Protein AF-A0A969XG23-F1 (afdb_monomer_lite)

Sequence (226 aa):
EAPSPTAHEARRRLTADGAPSASVGAEDLALARTHPAPAGAWSAEEWAAYLILKERVPLSLRRWIGVRGRRGATVYDLVGRALGGLVRGGRALRRALRRTPRPAPRIERGPDGVRLVIEGWPIPGNIGTTYGNTVHLKPNPTSAERRRLLLNHEYVHVLQTRRDGLSFIFRYLWSSWRAVRRGEHRYWGNAYEIEAYAVERHLAAHPWLPDVWELPRVDQGSRPST

Foldseek 3Di:
DDDDPQLVVLVVVCVVVVDPFDHDDPLNVVLCQVQPAPVRHDGNVNSNLQRLLCVLCDLLLQQCQLHQAPPQLVVLVVVLVVLQVVQQVVVVVCCVVPVDPDDHFDWDQDGSRQIETECRDADPPDQWDDRQSYIYGYHDDDDPLVVLLVSLLNVLVNSLCRSQRNCSVVLQQVQLVVCVVVVHHSQCRRPSNVSSVSSSVSCVVRVSHDRSSSDDHPPPPDDDDD

Radius of gyration: 19.68 Å; chains: 1; bounding box: 55×50×48 Å

Structure (mmCIF, N/CA/C/O backbone):
data_AF-A0A969XG23-F1
#
_entry.id   AF-A0A969XG23-F1
#
loop_
_atom_site.group_PDB
_atom_site.id
_atom_site.type_symbol
_atom_site.label_atom_id
_atom_site.label_alt_id
_atom_site.label_comp_id
_atom_site.label_asym_id
_atom_site.label_entity_id
_atom_site.label_seq_id
_atom_site.pdbx_PDB_ins_code
_atom_site.Cartn_x
_atom_site.Cartn_y
_atom_site.Cartn_z
_atom_site.occupancy
_atom_site.B_iso_or_equiv
_atom_site.auth_seq_id
_atom_site.auth_comp_id
_atom_site.auth_asym_id
_atom_site.auth_atom_id
_atom_site.pdbx_PDB_model_num
ATOM 1 N N . GLU A 1 1 ? 7.575 -14.404 -25.819 1.00 44.44 1 GLU A N 1
ATOM 2 C CA . GLU A 1 1 ? 8.057 -13.112 -26.354 1.00 44.44 1 GLU A CA 1
ATOM 3 C C . GLU A 1 1 ? 9.332 -12.719 -25.620 1.00 44.44 1 GLU A C 1
ATOM 5 O O . GLU A 1 1 ? 9.389 -12.898 -24.408 1.00 44.44 1 GLU A O 1
ATOM 10 N N . ALA A 1 2 ? 10.368 -12.289 -26.344 1.00 43.47 2 ALA A N 1
ATOM 11 C CA . ALA A 1 2 ? 11.634 -11.853 -25.751 1.00 43.47 2 ALA A CA 1
ATOM 12 C C . ALA A 1 2 ? 11.477 -10.472 -25.071 1.00 43.47 2 ALA A C 1
ATOM 14 O O . ALA A 1 2 ? 10.637 -9.686 -25.518 1.00 43.47 2 ALA A O 1
ATOM 15 N N . PRO A 1 3 ? 12.247 -10.149 -24.012 1.00 50.44 3 PRO A N 1
ATOM 16 C CA . PRO A 1 3 ? 12.182 -8.837 -23.362 1.00 50.44 3 PRO A CA 1
ATOM 17 C C . PRO A 1 3 ? 12.597 -7.720 -24.329 1.00 50.44 3 PRO A C 1
ATOM 19 O O . PRO A 1 3 ? 13.462 -7.935 -25.180 1.00 50.44 3 PRO A O 1
ATOM 22 N N . SER A 1 4 ? 12.023 -6.518 -24.191 1.00 62.34 4 SER A N 1
ATOM 23 C CA . SER A 1 4 ? 12.430 -5.383 -25.029 1.00 62.34 4 SER A CA 1
ATOM 24 C C . SER A 1 4 ? 13.924 -5.054 -24.822 1.00 62.34 4 SER A C 1
ATOM 26 O O . SER A 1 4 ? 14.445 -5.218 -23.711 1.00 62.34 4 SER A O 1
ATOM 28 N N . PRO A 1 5 ? 14.636 -4.554 -25.851 1.00 70.25 5 PRO A N 1
ATOM 29 C CA . PRO A 1 5 ? 16.044 -4.163 -25.727 1.00 70.25 5 PRO A CA 1
ATOM 30 C C . PRO A 1 5 ? 16.308 -3.180 -24.572 1.00 70.25 5 PRO A C 1
ATOM 32 O O . PRO A 1 5 ? 17.321 -3.293 -23.880 1.00 70.25 5 PRO A O 1
ATOM 35 N N . THR A 1 6 ? 15.357 -2.279 -24.299 1.00 67.12 6 THR A N 1
ATOM 36 C CA . THR A 1 6 ? 15.418 -1.298 -23.203 1.00 67.12 6 THR A CA 1
ATOM 37 C C . THR A 1 6 ? 15.257 -1.930 -21.818 1.00 67.12 6 THR A C 1
ATOM 39 O O . THR A 1 6 ? 15.968 -1.552 -20.889 1.00 67.12 6 THR A O 1
ATOM 42 N N . ALA A 1 7 ? 14.404 -2.950 -21.672 1.00 57.88 7 ALA A N 1
ATOM 43 C CA . ALA A 1 7 ? 14.274 -3.715 -20.431 1.00 57.88 7 ALA A CA 1
ATOM 44 C C . ALA A 1 7 ? 15.551 -4.517 -20.112 1.00 57.88 7 ALA A C 1
ATOM 46 O O . ALA A 1 7 ? 15.964 -4.622 -18.954 1.00 57.88 7 ALA A O 1
ATOM 47 N N . HIS A 1 8 ? 16.218 -5.051 -21.142 1.00 61.50 8 HIS A N 1
ATOM 48 C CA . HIS A 1 8 ? 17.516 -5.717 -20.995 1.00 61.50 8 HIS A CA 1
ATOM 49 C C . HIS A 1 8 ? 18.629 -4.758 -20.559 1.00 61.50 8 HIS A C 1
ATOM 51 O O . HIS A 1 8 ? 19.484 -5.129 -19.753 1.00 61.50 8 HIS A O 1
ATOM 57 N N . GLU A 1 9 ? 18.634 -3.530 -21.074 1.00 66.50 9 GLU A N 1
ATOM 58 C CA . GLU A 1 9 ? 19.584 -2.497 -20.665 1.00 66.50 9 GLU A CA 1
ATOM 59 C C . GLU A 1 9 ? 19.354 -2.030 -19.222 1.00 66.50 9 GLU A C 1
ATOM 61 O O . GLU A 1 9 ? 20.310 -1.980 -18.448 1.00 66.50 9 GLU A O 1
ATOM 66 N N . ALA A 1 10 ? 18.099 -1.796 -18.829 1.00 60.03 10 ALA A N 1
ATOM 67 C CA . ALA A 1 10 ? 17.724 -1.461 -17.454 1.00 60.03 10 ALA A CA 1
ATOM 68 C C . ALA A 1 10 ? 18.205 -2.524 -16.457 1.00 60.03 10 ALA A C 1
ATOM 70 O O . ALA A 1 10 ? 18.843 -2.212 -15.450 1.00 60.03 10 ALA A O 1
ATOM 71 N N . ARG A 1 11 ? 17.970 -3.802 -16.783 1.00 58.56 11 ARG A N 1
ATOM 72 C CA . ARG A 1 11 ? 18.453 -4.934 -15.988 1.00 58.56 11 ARG A CA 1
ATOM 73 C C . ARG A 1 11 ? 19.972 -4.931 -15.868 1.00 58.56 11 ARG A C 1
ATOM 75 O O . ARG A 1 11 ? 20.468 -5.096 -14.761 1.00 58.56 11 ARG A O 1
ATOM 82 N N . ARG A 1 12 ? 20.698 -4.731 -16.977 1.00 59.66 12 ARG A N 1
ATOM 83 C CA . ARG A 1 12 ? 22.170 -4.669 -16.965 1.00 59.66 12 ARG A CA 1
ATOM 84 C C . ARG A 1 12 ? 22.680 -3.574 -16.032 1.00 59.66 12 ARG A C 1
ATOM 86 O O . ARG A 1 12 ? 23.574 -3.863 -15.241 1.00 59.66 12 ARG A O 1
ATOM 93 N N . ARG A 1 13 ? 22.079 -2.379 -16.075 1.00 58.28 13 ARG A N 1
ATOM 94 C CA . ARG A 1 13 ? 22.420 -1.260 -15.179 1.00 58.28 13 ARG A CA 1
ATOM 95 C C . ARG A 1 13 ? 22.160 -1.611 -13.705 1.00 58.28 13 ARG A C 1
ATOM 97 O O . ARG A 1 13 ? 23.056 -1.455 -12.892 1.00 58.28 13 ARG A O 1
ATOM 104 N N . LEU A 1 14 ? 21.012 -2.214 -13.379 1.00 54.59 14 LEU A N 1
ATOM 105 C CA . LEU A 1 14 ? 20.691 -2.647 -12.006 1.00 54.59 14 LEU A CA 1
ATOM 106 C C . LEU A 1 14 ? 21.624 -3.751 -11.470 1.00 54.59 14 LEU A C 1
ATOM 108 O O . LEU A 1 14 ? 21.974 -3.749 -10.292 1.00 54.59 14 LEU A O 1
ATOM 112 N N . THR A 1 15 ? 22.044 -4.694 -12.320 1.00 54.06 15 THR A N 1
ATOM 113 C CA . THR A 1 15 ? 23.008 -5.740 -11.927 1.00 54.06 15 THR A CA 1
ATOM 114 C C . THR A 1 15 ? 24.444 -5.237 -11.803 1.00 54.06 15 THR A C 1
ATOM 116 O O . THR A 1 15 ? 25.198 -5.814 -11.024 1.00 54.06 15 THR A O 1
ATOM 119 N N . ALA A 1 16 ? 24.832 -4.185 -12.535 1.00 51.91 16 ALA A N 1
ATOM 120 C CA . ALA A 1 16 ? 26.149 -3.560 -12.386 1.00 51.91 16 ALA A CA 1
ATOM 121 C C . ALA A 1 16 ? 26.316 -2.911 -10.998 1.00 51.91 16 ALA A C 1
ATOM 123 O O . ALA A 1 16 ? 27.411 -2.937 -10.444 1.00 51.91 16 ALA A O 1
ATOM 124 N N . ASP A 1 17 ? 25.210 -2.460 -10.399 1.00 48.12 17 ASP A N 1
ATOM 125 C CA . ASP A 1 17 ? 25.153 -1.901 -9.041 1.00 48.12 17 ASP A CA 1
ATOM 126 C C . ASP A 1 17 ? 24.919 -2.966 -7.942 1.00 48.12 17 ASP A C 1
ATOM 128 O O . ASP A 1 17 ? 24.688 -2.637 -6.778 1.00 48.12 17 ASP A O 1
ATOM 132 N N . GLY A 1 18 ? 24.974 -4.263 -8.280 1.00 39.09 18 GLY A N 1
ATOM 133 C CA . GLY A 1 18 ? 24.905 -5.363 -7.309 1.00 39.09 18 GLY A CA 1
ATOM 134 C C . GLY A 1 18 ? 23.512 -5.672 -6.739 1.00 39.09 18 GLY A C 1
ATOM 135 O O . GLY A 1 18 ? 23.408 -6.451 -5.788 1.00 39.09 18 GLY A O 1
ATOM 136 N N . ALA A 1 19 ? 22.432 -5.118 -7.302 1.00 42.31 19 ALA A N 1
ATOM 137 C CA . ALA A 1 19 ? 21.066 -5.411 -6.867 1.00 42.31 19 ALA A CA 1
ATOM 138 C C . ALA A 1 19 ? 20.483 -6.643 -7.602 1.00 42.31 19 ALA A C 1
ATOM 140 O O . ALA A 1 19 ? 20.594 -6.744 -8.830 1.00 42.31 19 ALA A O 1
ATOM 141 N N . PRO A 1 20 ? 19.836 -7.599 -6.901 1.00 44.62 20 PRO A N 1
ATOM 142 C CA . PRO A 1 20 ? 19.134 -8.709 -7.542 1.00 44.62 20 PRO A CA 1
ATOM 143 C C . PRO A 1 20 ? 17.892 -8.197 -8.290 1.00 44.62 20 PRO A C 1
ATOM 145 O O . PRO A 1 20 ? 16.804 -8.117 -7.730 1.00 44.62 20 PRO A O 1
ATOM 148 N N . SER A 1 21 ? 18.072 -7.877 -9.573 1.00 55.44 21 SER A N 1
ATOM 149 C CA . SER A 1 21 ? 17.033 -7.331 -10.447 1.00 55.44 21 SER A CA 1
ATOM 150 C C . SER A 1 21 ? 15.906 -8.340 -10.692 1.00 55.44 21 SER A C 1
ATOM 152 O O . SER A 1 21 ? 16.119 -9.420 -11.258 1.00 55.44 21 SER A O 1
ATOM 154 N N . ALA A 1 22 ? 14.681 -7.968 -10.311 1.00 63.66 22 ALA A N 1
ATOM 155 C CA . ALA A 1 22 ? 13.479 -8.661 -10.773 1.00 63.66 22 ALA A CA 1
ATOM 156 C C . ALA A 1 22 ? 13.459 -8.715 -12.318 1.00 63.66 22 ALA A C 1
ATOM 158 O O . ALA A 1 22 ? 13.755 -7.727 -12.985 1.00 63.66 22 ALA A O 1
ATOM 159 N N . SER A 1 23 ? 13.108 -9.860 -12.913 1.00 70.31 23 SER A N 1
ATOM 160 C CA . SER A 1 23 ? 13.022 -9.975 -14.375 1.00 70.31 23 SER A CA 1
ATOM 161 C C . SER A 1 23 ? 11.748 -9.323 -14.928 1.00 70.31 23 SER A C 1
ATOM 163 O O . SER A 1 23 ? 10.705 -9.287 -14.264 1.00 70.31 23 SER A O 1
ATOM 165 N N . VAL A 1 24 ? 11.839 -8.819 -16.163 1.00 81.38 24 VAL A N 1
ATOM 166 C CA . VAL A 1 24 ? 10.691 -8.395 -16.979 1.00 81.38 24 VAL A CA 1
ATOM 167 C C . VAL A 1 24 ? 10.151 -9.619 -17.722 1.00 81.38 24 VAL A C 1
ATOM 169 O O . VAL A 1 24 ? 10.888 -10.262 -18.470 1.00 81.38 24 VAL A O 1
ATOM 172 N N . GLY A 1 25 ? 8.887 -9.959 -17.484 1.00 84.75 25 GLY A N 1
ATOM 173 C CA . GLY A 1 25 ? 8.147 -11.029 -18.153 1.00 84.75 25 GLY A CA 1
ATOM 174 C C . GLY A 1 25 ? 7.039 -10.502 -19.071 1.00 84.75 25 GLY A C 1
ATOM 175 O O . GLY A 1 25 ? 6.821 -9.298 -19.188 1.00 84.75 25 GLY A O 1
ATOM 176 N N . ALA A 1 26 ? 6.307 -11.416 -19.713 1.00 85.75 26 ALA A N 1
ATOM 177 C CA . ALA A 1 26 ? 5.252 -11.069 -20.672 1.00 85.75 26 ALA A CA 1
ATOM 178 C C . ALA A 1 26 ? 4.126 -10.214 -20.059 1.00 85.75 26 ALA A C 1
ATOM 180 O O . ALA A 1 26 ? 3.633 -9.294 -20.703 1.00 85.75 26 ALA A O 1
ATOM 181 N N . GLU A 1 27 ? 3.756 -10.471 -18.802 1.00 88.88 27 GLU A N 1
ATOM 182 C CA . GLU A 1 27 ? 2.746 -9.679 -18.088 1.00 88.88 27 GLU A CA 1
ATOM 183 C C . GLU A 1 27 ? 3.233 -8.259 -17.772 1.00 88.88 27 GLU A C 1
ATOM 185 O O . GLU A 1 27 ? 2.450 -7.318 -17.832 1.00 88.88 27 GLU A O 1
ATOM 190 N N . ASP A 1 28 ? 4.530 -8.081 -17.497 1.00 90.56 28 ASP A N 1
ATOM 191 C CA . ASP A 1 28 ? 5.115 -6.750 -17.296 1.00 90.56 28 ASP A CA 1
ATOM 192 C C . ASP A 1 28 ? 5.081 -5.943 -18.605 1.00 90.56 28 ASP A C 1
ATOM 194 O O . ASP A 1 28 ? 4.746 -4.761 -18.607 1.00 90.56 28 ASP A O 1
ATOM 198 N N . LEU A 1 29 ? 5.371 -6.595 -19.738 1.00 89.19 29 LEU A N 1
ATOM 199 C CA . LEU A 1 29 ? 5.252 -5.981 -21.063 1.00 89.19 29 LEU A CA 1
ATOM 200 C C . LEU A 1 29 ? 3.791 -5.661 -21.411 1.00 89.19 29 LEU A C 1
ATOM 202 O O . LEU A 1 29 ? 3.517 -4.626 -22.013 1.00 89.19 29 LEU A O 1
ATOM 206 N N . ALA A 1 30 ? 2.848 -6.529 -21.032 1.00 89.88 30 ALA A N 1
ATOM 207 C CA . ALA A 1 30 ? 1.423 -6.279 -21.218 1.00 89.88 30 ALA A CA 1
ATOM 208 C C . ALA A 1 30 ? 0.948 -5.074 -20.398 1.00 89.88 30 ALA A C 1
ATOM 210 O O . ALA A 1 30 ? 0.258 -4.219 -20.951 1.00 89.88 30 ALA A O 1
ATOM 211 N N . LEU A 1 31 ? 1.380 -4.967 -19.137 1.00 90.88 31 LEU A N 1
ATOM 212 C CA . LEU A 1 31 ? 1.103 -3.810 -18.291 1.00 90.88 31 LEU A CA 1
ATOM 213 C C . LEU A 1 31 ? 1.660 -2.522 -18.907 1.00 90.88 31 LEU A C 1
ATOM 215 O O . LEU A 1 31 ? 0.937 -1.537 -19.002 1.00 90.88 31 LEU A O 1
ATOM 219 N N . ALA A 1 32 ? 2.907 -2.535 -19.383 1.00 89.81 32 ALA A N 1
ATOM 220 C CA . ALA A 1 32 ? 3.529 -1.361 -20.000 1.00 89.81 32 ALA A CA 1
ATOM 221 C C . ALA A 1 32 ? 2.778 -0.864 -21.252 1.00 89.81 32 ALA A C 1
ATOM 223 O O . ALA A 1 32 ? 2.814 0.326 -21.557 1.00 89.81 32 ALA A O 1
ATOM 224 N N . ARG A 1 33 ? 2.059 -1.748 -21.966 1.00 88.88 33 ARG A N 1
ATOM 225 C CA . ARG A 1 33 ? 1.197 -1.361 -23.100 1.00 88.88 33 ARG A CA 1
ATOM 226 C C . ARG A 1 33 ? -0.080 -0.644 -22.660 1.00 88.88 33 ARG A C 1
ATOM 228 O O . ARG A 1 33 ? -0.547 0.237 -23.374 1.00 88.88 33 ARG A O 1
ATOM 235 N N . THR A 1 34 ? -0.655 -1.024 -21.520 1.00 88.88 34 THR A N 1
ATOM 236 C CA . THR A 1 34 ? -1.869 -0.393 -20.970 1.00 88.88 34 THR A CA 1
ATOM 237 C C . THR A 1 34 ? -1.565 0.788 -20.052 1.00 88.88 34 THR A C 1
ATOM 239 O O . THR A 1 34 ? -2.454 1.584 -19.769 1.00 88.88 34 THR A O 1
ATOM 242 N N . HIS A 1 35 ? -0.315 0.903 -19.607 1.00 88.88 35 HIS A N 1
ATOM 243 C CA . HIS A 1 35 ? 0.188 1.946 -18.723 1.00 88.88 35 HIS A CA 1
ATOM 244 C C . HIS A 1 35 ? 1.436 2.583 -19.351 1.00 88.88 35 HIS A C 1
ATOM 246 O O . HIS A 1 35 ? 2.562 2.275 -18.945 1.00 88.88 35 HIS A O 1
ATOM 252 N N . PRO A 1 36 ? 1.271 3.400 -20.407 1.00 85.00 36 PRO A N 1
ATOM 253 C CA . PRO A 1 36 ? 2.402 3.996 -21.101 1.00 85.00 36 PRO A CA 1
ATOM 254 C C . PRO A 1 36 ? 3.160 4.947 -20.176 1.00 85.00 36 PRO A C 1
ATOM 256 O O . PRO A 1 36 ? 2.585 5.597 -19.301 1.00 85.00 36 PRO A O 1
ATOM 259 N N . ALA A 1 37 ? 4.467 5.039 -20.393 1.00 84.69 37 ALA A N 1
ATOM 260 C CA . ALA A 1 37 ? 5.285 6.030 -19.717 1.00 84.69 37 ALA A CA 1
ATOM 261 C C . ALA A 1 37 ? 4.925 7.447 -20.219 1.00 84.69 37 ALA A C 1
ATOM 263 O O . ALA A 1 37 ? 4.256 7.572 -21.251 1.00 84.69 37 ALA A O 1
ATOM 264 N N . PRO A 1 38 ? 5.361 8.533 -19.554 1.00 85.75 38 PRO A N 1
ATOM 265 C CA . PRO A 1 38 ? 5.031 9.900 -19.971 1.00 85.75 38 PRO A CA 1
ATOM 266 C C . PRO 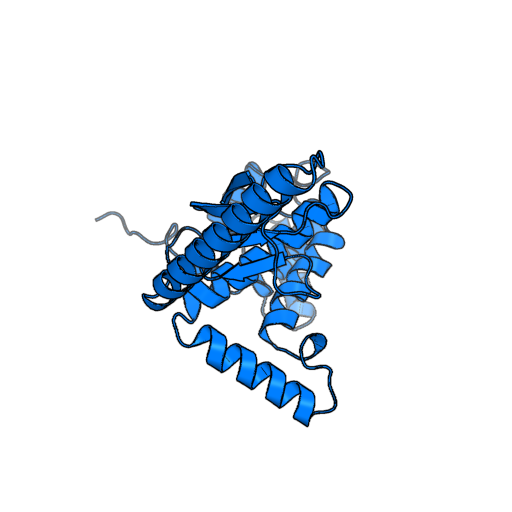A 1 38 ? 5.359 10.211 -21.440 1.00 85.75 38 PRO A C 1
ATOM 268 O O . PRO A 1 38 ? 4.612 10.935 -22.093 1.00 85.75 38 PRO A O 1
ATOM 271 N N . ALA A 1 39 ? 6.438 9.632 -21.977 1.00 85.56 39 ALA A N 1
ATOM 272 C CA . ALA A 1 39 ? 6.854 9.769 -23.378 1.00 85.56 39 ALA A CA 1
ATOM 273 C C . ALA A 1 39 ? 6.257 8.694 -24.319 1.00 85.56 39 ALA A C 1
ATOM 275 O O . ALA A 1 39 ? 6.688 8.543 -25.463 1.00 85.56 39 ALA A O 1
ATOM 276 N N . GLY A 1 40 ? 5.278 7.918 -23.849 1.00 84.88 40 GLY A N 1
ATOM 277 C CA . GLY A 1 40 ? 4.642 6.817 -24.570 1.00 84.88 40 GLY A CA 1
ATOM 278 C C . GLY A 1 40 ? 5.348 5.480 -24.344 1.00 84.88 40 GLY A C 1
ATOM 279 O O . GLY A 1 40 ? 4.827 4.607 -23.647 1.00 84.88 40 GLY A O 1
ATOM 280 N N . ALA A 1 41 ? 6.533 5.304 -24.930 1.00 86.69 41 ALA A N 1
ATOM 281 C CA . ALA A 1 41 ? 7.318 4.079 -24.777 1.00 86.69 41 ALA A CA 1
ATOM 282 C C . ALA A 1 41 ? 8.212 4.131 -23.533 1.00 86.69 41 ALA A C 1
ATOM 284 O O . ALA A 1 41 ? 8.778 5.169 -23.211 1.00 86.69 41 ALA A O 1
ATOM 285 N N . TRP A 1 42 ? 8.379 2.985 -22.873 1.00 88.31 42 TRP A N 1
ATOM 286 C CA . TRP A 1 42 ? 9.204 2.871 -21.675 1.00 88.31 42 TRP A CA 1
ATOM 287 C C . TRP A 1 42 ? 10.702 2.825 -22.017 1.00 88.31 42 TRP A C 1
ATOM 289 O O . TRP A 1 42 ? 11.198 1.874 -22.641 1.00 88.31 42 TRP A O 1
ATOM 299 N N . SER A 1 43 ? 11.423 3.843 -21.562 1.00 89.94 43 SER A N 1
ATOM 300 C CA . SER A 1 43 ? 12.882 3.951 -21.564 1.00 89.94 43 SER A CA 1
ATOM 301 C C . SER A 1 43 ? 13.540 2.993 -20.560 1.00 89.94 43 SER A C 1
ATOM 303 O O . SER A 1 43 ? 12.884 2.373 -19.720 1.00 89.94 43 SER A O 1
ATOM 305 N N . ALA A 1 44 ? 14.868 2.859 -20.629 1.00 87.44 44 ALA A N 1
ATOM 306 C CA . ALA A 1 44 ? 15.620 2.020 -19.694 1.00 87.44 44 ALA A CA 1
ATOM 307 C C . ALA A 1 44 ? 15.518 2.516 -18.235 1.00 87.44 44 ALA A C 1
ATOM 309 O O . ALA A 1 44 ? 15.454 1.706 -17.313 1.00 87.44 44 ALA A O 1
ATOM 310 N N . GLU A 1 45 ? 15.470 3.831 -18.015 1.00 88.75 45 GLU A N 1
ATOM 311 C CA . GLU A 1 45 ? 15.322 4.423 -16.678 1.00 88.75 45 GLU A CA 1
ATOM 312 C C . GLU A 1 45 ? 13.935 4.148 -16.095 1.00 88.75 45 GLU A C 1
ATOM 314 O O . GLU A 1 45 ? 13.805 3.775 -14.928 1.00 88.75 45 GLU A O 1
ATOM 319 N N . GLU A 1 46 ? 12.900 4.229 -16.928 1.00 92.12 46 GLU A N 1
ATOM 320 C CA . GLU A 1 46 ? 11.529 3.935 -16.515 1.00 92.12 46 GLU A CA 1
ATOM 321 C C . GLU A 1 46 ? 11.351 2.444 -16.189 1.00 92.12 46 GLU A C 1
ATOM 323 O O . GLU A 1 46 ? 10.780 2.080 -15.156 1.00 92.12 46 GLU A O 1
ATOM 328 N N . TRP A 1 47 ? 11.942 1.556 -16.995 1.00 91.69 47 TRP A N 1
ATOM 329 C CA . TRP A 1 47 ? 12.015 0.136 -16.653 1.00 91.69 47 TRP A CA 1
ATOM 330 C C . TRP A 1 47 ? 12.751 -0.107 -15.334 1.00 91.69 47 TRP A C 1
ATOM 332 O O . TRP A 1 47 ? 12.289 -0.916 -14.528 1.00 91.69 47 TRP A O 1
ATOM 342 N N . ALA A 1 48 ? 13.857 0.592 -15.071 1.00 91.44 48 ALA A N 1
ATOM 343 C CA . ALA A 1 48 ? 14.586 0.449 -13.814 1.00 91.44 48 ALA A CA 1
ATOM 344 C C . ALA A 1 48 ? 13.734 0.885 -12.610 1.00 91.44 48 ALA A C 1
ATOM 346 O O . ALA A 1 48 ? 13.635 0.146 -11.628 1.00 91.44 48 ALA A O 1
ATOM 347 N N . ALA A 1 49 ? 13.042 2.025 -12.704 1.00 93.25 49 ALA A N 1
ATOM 348 C CA . ALA A 1 49 ? 12.131 2.487 -11.660 1.00 93.25 49 ALA A CA 1
ATOM 349 C C . ALA A 1 49 ? 10.984 1.489 -11.415 1.00 93.25 49 ALA A C 1
ATOM 351 O O . ALA A 1 49 ? 10.643 1.198 -10.267 1.00 93.25 49 ALA A O 1
ATOM 352 N N . TYR A 1 50 ? 10.419 0.894 -12.462 1.00 94.31 50 TYR A N 1
ATOM 353 C CA . TYR A 1 50 ? 9.402 -0.145 -12.308 1.00 94.31 50 TYR A CA 1
ATOM 354 C C . TYR A 1 50 ? 9.928 -1.423 -11.650 1.00 94.31 50 TYR A C 1
ATOM 356 O O . TYR A 1 50 ? 9.263 -2.006 -10.790 1.00 94.31 50 TYR A O 1
ATOM 364 N N . LEU A 1 51 ? 11.133 -1.861 -12.009 1.00 92.62 51 LEU A N 1
ATOM 365 C CA . LEU A 1 51 ? 11.741 -3.038 -11.393 1.00 92.62 51 LEU A CA 1
ATOM 366 C C . LEU A 1 51 ? 12.028 -2.810 -9.907 1.00 92.62 51 LEU A C 1
ATOM 368 O O . LEU A 1 51 ? 11.732 -3.691 -9.097 1.00 92.62 51 LEU A O 1
ATOM 372 N N . ILE A 1 52 ? 12.463 -1.605 -9.530 1.00 94.19 52 ILE A N 1
ATOM 373 C CA . ILE A 1 52 ? 12.589 -1.209 -8.122 1.00 94.19 52 ILE A CA 1
ATOM 374 C C . ILE A 1 52 ? 11.228 -1.299 -7.420 1.00 94.19 52 ILE A C 1
ATOM 376 O O . ILE A 1 52 ? 11.146 -1.852 -6.323 1.00 94.19 52 ILE A O 1
ATOM 380 N N . LEU A 1 53 ? 10.134 -0.845 -8.045 1.00 95.50 53 LEU A N 1
ATOM 381 C CA . LEU A 1 53 ? 8.789 -1.008 -7.477 1.00 95.50 53 LEU A CA 1
ATOM 382 C C . LEU A 1 53 ? 8.435 -2.493 -7.263 1.00 95.50 53 LEU A C 1
ATOM 384 O O . LEU A 1 53 ? 7.948 -2.858 -6.189 1.00 95.50 53 LEU A O 1
ATOM 388 N N . LYS A 1 54 ? 8.737 -3.372 -8.230 1.00 92.56 54 LYS A N 1
ATOM 389 C CA . LYS A 1 54 ? 8.556 -4.835 -8.098 1.00 92.56 54 LYS A CA 1
ATOM 390 C C . LYS A 1 54 ? 9.410 -5.461 -6.999 1.00 92.56 54 LYS A C 1
ATOM 392 O O . LYS A 1 54 ? 9.014 -6.490 -6.451 1.00 92.56 54 LYS A O 1
ATOM 397 N N . GLU A 1 55 ? 10.566 -4.895 -6.687 1.00 92.00 55 GLU A N 1
ATOM 398 C CA . GLU A 1 55 ? 11.404 -5.345 -5.574 1.00 92.00 55 GLU A CA 1
ATOM 399 C C . GLU A 1 55 ? 10.845 -4.883 -4.227 1.00 92.00 55 GLU A C 1
ATOM 401 O O . GLU A 1 55 ? 10.824 -5.663 -3.273 1.00 92.00 55 GLU A O 1
ATOM 406 N N . ARG A 1 56 ? 10.320 -3.650 -4.154 1.00 94.88 56 ARG A N 1
ATOM 407 C CA . ARG A 1 56 ? 9.625 -3.136 -2.959 1.00 94.88 56 ARG A CA 1
ATOM 408 C C . ARG A 1 56 ? 8.328 -3.888 -2.669 1.00 94.88 56 ARG A C 1
ATOM 410 O O . ARG A 1 56 ? 7.959 -4.029 -1.506 1.00 94.88 56 ARG A O 1
ATOM 417 N N . VAL A 1 57 ? 7.668 -4.409 -3.704 1.00 94.44 57 VAL A N 1
ATOM 418 C CA . VAL A 1 57 ? 6.517 -5.311 -3.585 1.00 94.44 57 VAL A CA 1
ATOM 419 C C . VAL A 1 57 ? 6.933 -6.711 -4.053 1.00 94.44 57 VAL A C 1
ATOM 421 O O . VAL A 1 57 ? 6.598 -7.135 -5.165 1.00 94.44 57 VAL A O 1
ATOM 424 N N . PRO A 1 58 ? 7.682 -7.462 -3.225 1.00 91.25 58 PRO A N 1
ATOM 425 C CA . PRO A 1 58 ? 8.240 -8.741 -3.635 1.00 91.25 58 PRO A CA 1
ATOM 426 C C . PRO A 1 58 ? 7.147 -9.765 -3.955 1.00 91.25 58 PRO A C 1
ATOM 428 O O . PRO A 1 58 ? 5.983 -9.636 -3.564 1.00 91.25 58 PRO A O 1
ATOM 431 N N . LEU A 1 59 ? 7.543 -10.861 -4.610 1.00 89.75 59 LEU A N 1
ATOM 432 C CA . LEU A 1 59 ? 6.659 -11.983 -4.967 1.00 89.75 59 LEU A CA 1
ATOM 433 C C . LEU A 1 59 ? 5.825 -12.498 -3.780 1.00 89.75 59 LEU A C 1
ATOM 435 O O . LEU A 1 59 ? 4.666 -12.884 -3.943 1.00 89.75 59 LEU A O 1
ATOM 439 N N . SER A 1 60 ? 6.396 -12.466 -2.572 1.00 90.75 60 SER A N 1
ATOM 440 C CA . SER A 1 60 ? 5.732 -12.888 -1.335 1.00 90.75 60 SER A CA 1
ATOM 441 C C . SER A 1 60 ? 4.498 -12.046 -0.978 1.00 90.75 60 SER A C 1
ATOM 443 O O . SER A 1 60 ? 3.616 -12.572 -0.290 1.00 90.75 60 SER A O 1
ATOM 445 N N . LEU A 1 61 ? 4.424 -10.797 -1.463 1.00 93.56 61 LEU A N 1
ATOM 446 C CA . LEU A 1 61 ? 3.276 -9.891 -1.376 1.00 93.56 61 LEU A CA 1
ATOM 447 C C . LEU A 1 61 ? 2.440 -9.894 -2.663 1.00 93.56 61 LEU A C 1
ATOM 449 O O . LEU A 1 61 ? 1.225 -10.043 -2.564 1.00 93.56 61 LEU A O 1
ATOM 453 N N . ARG A 1 62 ? 3.054 -9.811 -3.857 1.00 93.69 62 ARG A N 1
ATOM 454 C CA . ARG A 1 62 ? 2.313 -9.733 -5.140 1.00 93.69 62 ARG A CA 1
ATOM 455 C C . ARG A 1 62 ? 1.372 -10.905 -5.385 1.00 93.69 62 ARG A C 1
ATOM 457 O O . ARG A 1 62 ? 0.281 -10.712 -5.911 1.00 93.69 62 ARG A O 1
ATOM 464 N N . ARG A 1 63 ? 1.719 -12.117 -4.937 1.00 93.06 63 ARG A N 1
ATOM 465 C CA . ARG A 1 63 ? 0.803 -13.272 -5.030 1.00 93.06 63 ARG A CA 1
ATOM 466 C C . ARG A 1 63 ? -0.522 -13.076 -4.276 1.00 93.06 63 ARG A C 1
ATOM 468 O O . ARG A 1 63 ? -1.470 -13.813 -4.524 1.00 93.06 63 ARG A O 1
ATOM 475 N N . TRP A 1 64 ? -0.584 -12.108 -3.355 1.00 94.00 64 TRP A N 1
ATOM 476 C CA . TRP A 1 64 ? -1.777 -11.774 -2.579 1.00 94.00 64 TRP A CA 1
ATOM 477 C C . TRP A 1 64 ? -2.621 -10.630 -3.172 1.00 94.00 64 TRP A C 1
ATOM 479 O O . TRP A 1 64 ? -3.636 -10.253 -2.579 1.00 94.00 64 TRP A O 1
ATOM 489 N N . ILE A 1 65 ? -2.248 -10.085 -4.331 1.00 94.69 65 ILE A N 1
ATOM 490 C CA . ILE A 1 65 ? -3.084 -9.161 -5.114 1.00 94.69 65 ILE A CA 1
ATOM 491 C C . ILE A 1 65 ? -4.327 -9.924 -5.602 1.00 94.69 65 ILE A C 1
ATOM 493 O O . ILE A 1 65 ? -4.241 -11.107 -5.935 1.00 94.69 65 ILE A O 1
ATOM 497 N N . GLY A 1 66 ? -5.507 -9.302 -5.590 1.00 90.38 66 GLY A N 1
ATOM 498 C CA . GLY A 1 66 ? -6.742 -9.946 -6.063 1.00 90.38 66 GLY A CA 1
ATOM 499 C C . GLY A 1 66 ? -7.324 -11.077 -5.201 1.00 90.38 66 GLY A C 1
ATOM 500 O O . GLY A 1 66 ? -8.381 -11.605 -5.539 1.00 90.38 66 GLY A O 1
ATOM 501 N N . VAL A 1 67 ? -6.675 -11.494 -4.108 1.00 90.50 67 VAL A N 1
ATOM 502 C CA . VAL A 1 67 ? -7.128 -12.636 -3.285 1.00 90.50 67 VAL A CA 1
ATOM 503 C C . VAL A 1 67 ? -7.555 -12.206 -1.889 1.00 90.50 67 VAL A C 1
ATOM 505 O O . VAL A 1 67 ? -7.083 -11.213 -1.352 1.00 90.50 67 VAL A O 1
ATOM 508 N N . ARG A 1 68 ? -8.416 -12.998 -1.241 1.00 87.12 68 ARG A N 1
ATOM 509 C CA . ARG A 1 68 ? -8.915 -12.691 0.113 1.00 87.12 68 ARG A CA 1
ATOM 510 C C . ARG A 1 68 ? -7.851 -12.767 1.214 1.00 87.12 68 ARG A C 1
ATOM 512 O O . ARG A 1 68 ? -8.047 -12.166 2.267 1.00 87.12 68 ARG A O 1
ATOM 519 N N . GLY A 1 69 ? -6.749 -13.483 0.981 1.00 89.62 69 GLY A N 1
ATOM 520 C CA . GLY A 1 69 ? -5.718 -13.744 1.987 1.00 89.62 69 GLY A CA 1
ATOM 521 C C . GLY A 1 69 ? -5.909 -15.052 2.754 1.00 89.62 69 GLY A C 1
ATOM 522 O O . GLY A 1 69 ? -6.842 -15.816 2.505 1.00 89.62 69 GLY A O 1
ATOM 523 N N . ARG A 1 70 ? -5.011 -15.319 3.709 1.00 90.88 70 ARG A N 1
ATOM 524 C CA . ARG A 1 70 ? -5.164 -16.418 4.678 1.00 90.88 70 ARG A CA 1
ATOM 525 C C . ARG A 1 70 ? -6.404 -16.196 5.554 1.00 90.88 70 ARG A C 1
ATOM 527 O O . ARG A 1 70 ? -6.809 -15.059 5.767 1.00 90.88 70 ARG A O 1
ATOM 534 N N . ARG A 1 71 ? -6.943 -17.268 6.157 1.00 84.56 71 ARG A N 1
ATOM 535 C CA . ARG A 1 71 ? -8.169 -17.255 6.998 1.00 84.56 71 ARG A CA 1
ATOM 536 C C . ARG A 1 71 ? -8.236 -16.100 8.010 1.00 84.56 71 ARG A C 1
ATOM 538 O O . ARG A 1 71 ? -9.299 -15.535 8.231 1.00 84.56 71 ARG A O 1
ATOM 545 N N . GLY A 1 72 ? -7.102 -15.715 8.593 1.00 81.12 72 GLY A N 1
ATOM 546 C CA . GLY A 1 72 ? -7.053 -14.609 9.546 1.00 81.12 72 GLY A CA 1
ATOM 547 C C . GLY A 1 72 ? -7.383 -13.229 8.985 1.00 81.12 72 GLY A C 1
ATOM 548 O O . GLY A 1 72 ? -7.891 -12.398 9.729 1.00 81.12 72 GLY A O 1
ATOM 549 N N . ALA A 1 73 ? -7.179 -12.993 7.688 1.00 86.62 73 ALA A N 1
ATOM 550 C CA . ALA A 1 73 ? -7.562 -11.738 7.043 1.00 86.62 73 ALA A CA 1
ATOM 551 C C . ALA A 1 73 ? -9.076 -11.478 7.162 1.00 86.62 73 ALA A C 1
ATOM 553 O O . ALA A 1 73 ? -9.490 -10.346 7.390 1.00 86.62 73 ALA A O 1
ATOM 554 N N . THR A 1 74 ? -9.897 -12.534 7.122 1.00 87.19 74 THR A N 1
ATOM 555 C CA . THR A 1 74 ? -11.355 -12.438 7.291 1.00 87.19 74 THR A CA 1
ATOM 556 C C . THR A 1 74 ? -11.759 -12.010 8.704 1.00 87.19 74 THR A C 1
ATOM 558 O O . THR A 1 74 ? -12.754 -11.311 8.875 1.00 87.19 74 THR A O 1
ATOM 561 N N . VAL A 1 75 ? -10.982 -12.373 9.728 1.00 89.00 75 VAL A N 1
ATOM 562 C CA . VAL A 1 75 ? -11.234 -11.897 11.098 1.00 89.00 75 VAL A CA 1
ATOM 563 C C . VAL A 1 75 ? -10.988 -10.392 11.183 1.00 89.00 75 VAL A C 1
ATOM 565 O O . VAL A 1 75 ? -11.822 -9.665 11.722 1.00 89.00 75 VAL A O 1
ATOM 568 N N . TYR A 1 76 ? -9.907 -9.897 10.574 1.00 88.50 76 TYR A N 1
ATOM 569 C CA . TYR A 1 76 ? -9.679 -8.454 10.482 1.00 88.50 76 TYR A CA 1
ATOM 570 C C . TYR A 1 76 ? -10.765 -7.739 9.672 1.00 88.50 76 TYR A C 1
ATOM 572 O O . TYR A 1 76 ? -11.166 -6.645 10.058 1.00 88.50 76 TYR A O 1
ATOM 580 N N . ASP A 1 77 ? -11.310 -8.363 8.622 1.00 87.44 77 ASP A N 1
ATOM 581 C CA . ASP A 1 77 ? -12.451 -7.806 7.882 1.00 87.44 77 ASP A CA 1
ATOM 582 C C . ASP A 1 77 ? -13.675 -7.595 8.779 1.00 87.44 77 ASP A C 1
ATOM 584 O O . ASP A 1 77 ? -14.345 -6.563 8.687 1.00 87.44 77 ASP A O 1
ATOM 588 N N . LEU A 1 78 ? -13.974 -8.553 9.662 1.00 89.25 78 LEU A N 1
ATOM 589 C CA . LEU A 1 78 ? -15.075 -8.432 10.620 1.00 89.25 78 LEU A CA 1
ATOM 590 C C . LEU A 1 78 ? -14.832 -7.282 11.601 1.00 89.25 78 LEU A C 1
ATOM 592 O O . LEU A 1 78 ? -15.725 -6.456 11.796 1.00 89.25 78 LEU A O 1
ATOM 596 N N . VAL A 1 79 ? -13.618 -7.177 12.150 1.00 86.81 79 VAL A N 1
ATOM 597 C CA . VAL A 1 79 ? -13.226 -6.071 13.039 1.00 86.81 79 VAL A CA 1
ATOM 598 C C . VAL A 1 79 ? -13.360 -4.726 12.320 1.00 86.81 79 VAL A C 1
ATOM 600 O O . VAL A 1 79 ? -14.022 -3.817 12.824 1.00 86.81 79 VAL A O 1
ATOM 603 N N . GLY A 1 80 ? -12.824 -4.611 11.104 1.00 84.50 80 GLY A N 1
ATOM 604 C CA . GLY A 1 80 ? -12.913 -3.400 10.291 1.00 84.50 80 GLY A CA 1
ATOM 605 C C . GLY A 1 80 ? -14.360 -2.993 9.990 1.00 84.50 80 GLY A C 1
ATOM 606 O O . GLY A 1 80 ? -14.694 -1.804 10.032 1.00 84.50 80 GLY A O 1
ATOM 607 N N . ARG A 1 81 ? -15.251 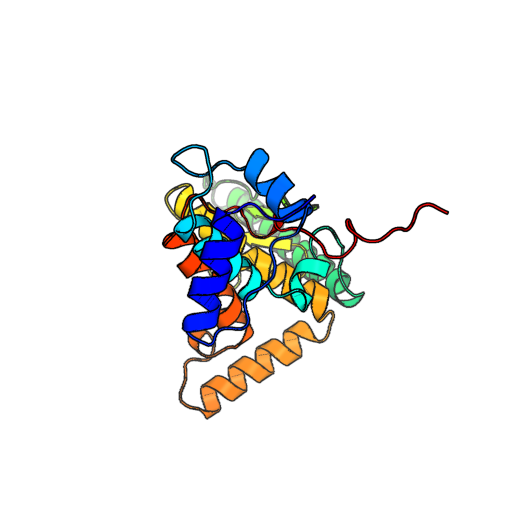-3.962 9.741 1.00 86.38 81 ARG A N 1
ATOM 608 C CA . ARG A 1 81 ? -16.689 -3.715 9.536 1.00 86.38 81 ARG A CA 1
ATOM 609 C C . ARG A 1 81 ? -17.391 -3.265 10.812 1.00 86.38 81 ARG A C 1
ATOM 611 O O . ARG A 1 81 ? -18.161 -2.303 10.745 1.00 86.38 81 ARG A O 1
ATOM 618 N N . ALA A 1 82 ? -17.127 -3.931 11.936 1.00 86.25 82 ALA A N 1
ATOM 619 C CA . ALA A 1 82 ? -17.711 -3.603 13.234 1.00 86.25 82 ALA A CA 1
ATOM 620 C C . ALA A 1 82 ? -17.322 -2.182 13.664 1.00 86.25 82 ALA A C 1
ATOM 622 O O . ALA A 1 82 ? -18.202 -1.362 13.935 1.00 86.25 82 ALA A O 1
ATOM 623 N N . LEU A 1 83 ? -16.029 -1.844 13.594 1.00 80.44 83 LEU A N 1
ATOM 624 C CA . LEU A 1 83 ? -15.529 -0.492 13.856 1.00 80.44 83 LEU A CA 1
ATOM 625 C C . LEU A 1 83 ? -16.190 0.539 12.936 1.00 80.44 83 LEU A C 1
ATOM 627 O O . LEU A 1 83 ? -16.675 1.572 13.398 1.00 80.44 83 LEU A O 1
ATOM 631 N N . GLY A 1 84 ? -16.310 0.232 11.641 1.00 77.00 84 GLY A N 1
ATOM 632 C CA . GLY A 1 84 ? -17.012 1.103 10.698 1.00 77.00 84 GLY A CA 1
ATOM 633 C C . GLY A 1 84 ? -18.483 1.316 11.059 1.00 77.00 84 GLY A C 1
ATOM 634 O O . GLY A 1 84 ? -19.000 2.420 10.890 1.00 77.00 84 GLY A O 1
ATOM 635 N N . GLY A 1 85 ? -19.165 0.280 11.553 1.00 80.88 85 GLY A N 1
ATOM 636 C CA . GLY A 1 85 ? -20.536 0.363 12.059 1.00 80.88 85 GLY A CA 1
ATOM 637 C C . GLY A 1 85 ? -20.655 1.282 13.271 1.00 80.88 85 GLY A C 1
ATOM 638 O O . GLY A 1 85 ? -21.469 2.206 13.252 1.00 80.88 85 GLY A O 1
ATOM 639 N N . LEU A 1 86 ? -19.792 1.089 14.270 1.00 80.69 86 LEU A N 1
ATOM 640 C CA . LEU A 1 86 ? -19.755 1.904 15.488 1.00 80.69 86 LEU A CA 1
ATOM 641 C C . LEU A 1 86 ? -19.499 3.385 15.179 1.00 80.69 86 LEU A C 1
ATOM 643 O O . LEU A 1 86 ? -20.217 4.259 15.668 1.00 80.69 86 LEU A O 1
ATOM 647 N N . VAL A 1 87 ? -18.533 3.678 14.301 1.00 74.31 87 VAL A N 1
ATOM 648 C CA . VAL A 1 87 ? -18.231 5.052 13.867 1.00 74.31 87 VAL A CA 1
ATOM 649 C C . VAL A 1 87 ? -19.438 5.695 13.180 1.00 74.31 87 VAL A C 1
ATOM 651 O O . VAL A 1 87 ? -19.771 6.850 13.467 1.00 74.31 87 VAL A O 1
ATOM 654 N N . ARG A 1 88 ? -20.123 4.962 12.291 1.00 77.75 88 ARG A N 1
ATOM 655 C CA . ARG A 1 88 ? -21.333 5.458 11.616 1.00 77.75 88 ARG A CA 1
ATOM 656 C C . ARG A 1 88 ? -22.457 5.737 12.608 1.00 77.75 88 ARG A C 1
ATOM 658 O O . ARG A 1 88 ? -23.022 6.829 12.554 1.00 77.75 88 ARG A O 1
ATOM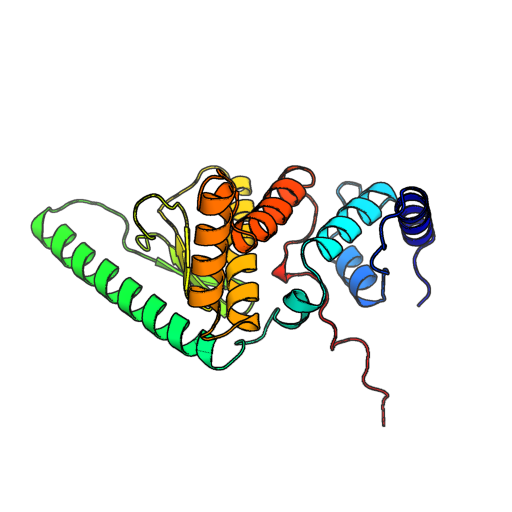 665 N N . GLY A 1 89 ? -22.734 4.804 13.520 1.00 79.19 89 GLY A N 1
ATOM 666 C CA . GLY A 1 89 ? -23.772 4.946 14.545 1.00 79.19 89 GLY A CA 1
ATOM 667 C C . GLY A 1 89 ? -23.522 6.150 15.453 1.00 79.19 89 GLY A C 1
ATOM 668 O O . GLY A 1 89 ? -24.375 7.029 15.574 1.00 79.19 89 GLY A O 1
ATOM 669 N N . GLY A 1 90 ? -22.305 6.278 15.987 1.00 77.44 90 GLY A N 1
ATOM 670 C CA . GLY A 1 90 ? -21.926 7.419 16.823 1.00 77.44 90 GLY A CA 1
ATOM 671 C C . GLY A 1 90 ? -21.983 8.766 16.090 1.00 77.44 90 GLY A C 1
ATOM 672 O O . GLY A 1 90 ? -22.281 9.792 16.704 1.00 77.44 90 GLY A O 1
ATOM 673 N N . ARG A 1 91 ? -21.724 8.794 14.773 1.00 72.75 91 ARG A N 1
ATOM 674 C CA . ARG A 1 91 ? -21.868 10.007 13.948 1.00 72.75 91 ARG A CA 1
ATOM 675 C C . ARG A 1 91 ? -23.316 10.342 13.630 1.00 72.75 91 ARG A C 1
ATOM 677 O O . ARG A 1 91 ? -23.639 11.524 13.630 1.00 72.75 91 ARG A O 1
ATOM 684 N N . ALA A 1 92 ? -24.157 9.352 13.350 1.00 77.00 92 ALA A N 1
ATOM 685 C CA . ALA A 1 92 ? -25.587 9.569 13.158 1.00 77.00 92 ALA A CA 1
ATOM 686 C C . ALA A 1 92 ? -26.203 10.173 14.428 1.00 77.00 92 ALA A C 1
ATOM 688 O O . ALA A 1 92 ? -26.848 11.216 14.355 1.00 77.00 92 ALA A O 1
ATOM 689 N N . LEU A 1 93 ? -25.866 9.608 15.592 1.00 81.94 93 LEU A N 1
ATOM 690 C CA . LEU A 1 93 ? -26.290 10.128 16.889 1.00 81.94 93 LEU A CA 1
ATOM 691 C C . LEU A 1 93 ? -25.779 11.557 17.128 1.00 81.94 93 LEU A C 1
ATOM 693 O O . LEU A 1 93 ? -26.558 12.455 17.431 1.00 81.94 93 LEU A O 1
ATOM 697 N N . ARG A 1 94 ? -24.480 11.817 16.923 1.00 77.69 94 ARG A N 1
ATOM 698 C CA . ARG A 1 94 ? -23.928 13.176 17.075 1.00 77.69 94 ARG A CA 1
ATOM 699 C C . ARG A 1 94 ? -24.528 14.186 16.095 1.00 77.69 94 ARG A C 1
ATOM 701 O O . ARG A 1 94 ? -24.691 15.342 16.474 1.00 77.69 94 ARG A O 1
ATOM 708 N N . ARG A 1 95 ? -24.842 13.785 14.858 1.00 74.31 95 ARG A N 1
ATOM 709 C CA . ARG A 1 95 ? -25.509 14.650 13.871 1.00 74.31 95 ARG A CA 1
ATOM 710 C C . ARG A 1 95 ? -26.922 15.004 14.319 1.00 74.31 95 ARG A C 1
ATOM 712 O O . ARG A 1 95 ? -27.255 16.185 14.302 1.00 74.31 95 ARG A O 1
ATOM 719 N N . ALA A 1 96 ? -27.687 14.015 14.780 1.00 79.50 96 ALA A N 1
ATOM 720 C CA . ALA A 1 96 ? -29.019 14.231 15.335 1.00 79.50 96 ALA A CA 1
ATOM 721 C C . ALA A 1 96 ? -28.982 15.192 16.536 1.00 79.50 96 ALA A C 1
ATOM 723 O O . ALA A 1 96 ? -29.766 16.132 16.594 1.00 79.50 96 ALA A O 1
ATOM 724 N N . LEU A 1 97 ? -28.011 15.016 17.440 1.00 83.94 97 LEU A N 1
ATOM 725 C CA . LEU A 1 97 ? -27.885 15.834 18.649 1.00 83.94 97 LEU A CA 1
ATOM 726 C C . LEU A 1 97 ? -27.349 17.253 18.397 1.00 83.94 97 LEU A C 1
ATOM 728 O O . LEU A 1 97 ? -27.746 18.180 19.092 1.00 83.94 97 LEU A O 1
ATOM 732 N N . ARG A 1 98 ? -26.417 17.442 17.451 1.00 78.06 98 ARG A N 1
ATOM 733 C CA . ARG A 1 98 ? -25.699 18.724 17.273 1.00 78.06 98 ARG A CA 1
ATOM 734 C C . ARG A 1 98 ? -26.125 19.541 16.051 1.00 78.06 98 ARG A C 1
ATOM 736 O O . ARG A 1 98 ? -25.544 20.598 15.840 1.00 78.06 98 ARG A O 1
ATOM 743 N N . ARG A 1 99 ? -27.053 19.052 15.213 1.00 71.00 99 ARG A N 1
ATOM 744 C CA . ARG A 1 99 ? -27.451 19.681 13.928 1.00 71.00 99 ARG A CA 1
ATOM 745 C C . ARG A 1 99 ? -26.253 20.149 13.079 1.00 71.00 99 ARG A C 1
ATOM 747 O O . ARG A 1 99 ? -26.308 21.170 12.406 1.00 71.00 99 ARG A O 1
ATOM 754 N N . THR A 1 100 ? -25.140 19.413 13.125 1.00 61.75 100 THR A N 1
ATOM 755 C CA . THR A 1 100 ? -23.913 19.801 12.408 1.00 61.75 100 THR A CA 1
ATOM 756 C C . THR A 1 100 ? -23.885 19.191 11.005 1.00 61.75 100 THR A C 1
ATOM 758 O O . THR A 1 100 ? -24.055 17.972 10.877 1.00 61.75 100 THR A O 1
ATOM 761 N N . PRO A 1 101 ? -23.603 19.982 9.952 1.00 60.81 101 PRO A N 1
ATOM 762 C CA . PRO A 1 101 ? -23.482 19.488 8.586 1.00 60.81 101 PRO A CA 1
ATOM 763 C C . PRO A 1 101 ? -22.087 18.881 8.381 1.00 60.81 101 PRO A C 1
ATOM 765 O O . PRO A 1 101 ? -21.216 19.467 7.748 1.00 60.81 101 PRO A O 1
ATOM 768 N N . ARG A 1 102 ? -21.826 17.708 8.969 1.00 65.00 102 ARG A N 1
ATOM 769 C CA . ARG A 1 102 ? -20.633 16.917 8.625 1.00 65.00 102 ARG A CA 1
ATOM 770 C C . ARG A 1 102 ? -20.977 15.839 7.597 1.00 65.00 102 ARG A C 1
ATOM 772 O O . ARG A 1 102 ? -22.033 15.215 7.741 1.00 65.00 102 ARG A O 1
ATOM 779 N N . PRO A 1 103 ? -20.087 15.564 6.622 1.00 66.81 103 PRO A N 1
ATOM 780 C CA . PRO A 1 103 ? -20.304 14.502 5.650 1.00 66.81 103 PRO A CA 1
ATOM 781 C C . PRO A 1 103 ? -20.549 13.161 6.345 1.00 66.81 103 PRO A C 1
ATOM 783 O O . PRO A 1 103 ? -19.918 12.822 7.352 1.00 66.81 103 PRO A O 1
ATOM 786 N N . ALA A 1 104 ? -21.486 12.382 5.809 1.00 70.81 104 ALA A N 1
ATOM 787 C CA . ALA A 1 104 ? -21.671 11.011 6.249 1.00 70.81 104 ALA A CA 1
ATOM 788 C C . ALA A 1 104 ? -20.473 10.145 5.817 1.00 70.81 104 ALA A C 1
ATOM 790 O O . ALA A 1 104 ? -19.937 10.369 4.730 1.00 70.81 104 ALA A O 1
ATOM 791 N N . PRO A 1 105 ? -20.076 9.136 6.619 1.00 75.38 105 PRO A N 1
ATOM 792 C CA . PRO A 1 105 ? -19.130 8.125 6.173 1.00 75.38 105 PRO A CA 1
ATOM 793 C C . PRO A 1 105 ? -19.609 7.445 4.898 1.00 75.38 105 PRO A C 1
ATOM 795 O O . PRO A 1 105 ? -20.770 7.037 4.820 1.00 75.38 105 PRO A O 1
ATOM 798 N N . ARG A 1 106 ? -18.711 7.318 3.921 1.00 83.38 106 ARG A N 1
ATOM 799 C CA . ARG A 1 106 ? -18.993 6.692 2.627 1.00 83.38 106 ARG A CA 1
ATOM 800 C C . ARG A 1 106 ? -18.195 5.411 2.511 1.00 83.38 106 ARG A C 1
ATOM 802 O O . ARG A 1 106 ? -17.081 5.304 3.019 1.00 83.38 106 ARG A O 1
ATOM 809 N N . ILE A 1 107 ? -18.801 4.427 1.869 1.00 87.31 107 ILE A N 1
ATOM 810 C CA . ILE A 1 107 ? -18.150 3.160 1.576 1.00 87.31 107 ILE A CA 1
ATOM 811 C C . ILE A 1 107 ? -17.929 3.124 0.077 1.00 87.31 107 ILE A C 1
ATOM 813 O O . ILE A 1 107 ? -18.889 3.172 -0.687 1.00 87.31 107 ILE A O 1
ATOM 817 N N . GLU A 1 108 ? -16.670 3.029 -0.313 1.00 89.88 108 GLU A N 1
ATOM 818 C CA . GLU A 1 108 ? -16.252 2.917 -1.703 1.00 89.88 108 GLU A CA 1
ATOM 819 C C . GLU A 1 108 ? -15.617 1.545 -1.928 1.00 89.88 108 GLU A C 1
ATOM 821 O O . GLU A 1 108 ? -15.076 0.913 -1.008 1.00 89.88 108 GLU A O 1
ATOM 826 N N . ARG A 1 109 ? -15.703 1.065 -3.168 1.00 90.25 109 ARG A N 1
ATOM 827 C CA . ARG A 1 109 ? -14.978 -0.126 -3.595 1.00 90.25 109 ARG A CA 1
ATOM 828 C C . ARG A 1 109 ? -13.591 0.315 -4.048 1.00 90.25 109 ARG A C 1
ATOM 830 O O . ARG A 1 109 ? -13.467 1.082 -4.993 1.00 90.25 109 ARG A O 1
ATOM 837 N N . GLY A 1 110 ? -12.579 -0.143 -3.328 1.00 88.81 110 GLY A N 1
ATOM 838 C CA . GLY A 1 110 ? -11.179 0.007 -3.685 1.00 88.81 110 GLY A CA 1
ATOM 839 C C . GLY A 1 110 ? -10.698 -1.106 -4.622 1.00 88.81 110 GLY A C 1
ATOM 840 O O . GLY A 1 110 ? -11.497 -1.950 -5.054 1.00 88.81 110 GLY A O 1
ATOM 841 N N . PRO A 1 111 ? -9.387 -1.130 -4.910 1.00 90.44 111 PRO A N 1
ATOM 842 C CA . PRO A 1 111 ? -8.780 -2.122 -5.790 1.00 90.44 111 PRO A CA 1
ATOM 843 C C . PRO A 1 111 ? -9.046 -3.543 -5.293 1.00 90.44 111 PRO A C 1
ATOM 845 O O . PRO A 1 111 ? -9.091 -3.793 -4.087 1.00 90.44 111 PRO A O 1
ATOM 848 N N . ASP A 1 112 ? -9.248 -4.483 -6.218 1.00 87.62 112 ASP A N 1
ATOM 849 C CA . ASP A 1 112 ? -9.388 -5.914 -5.919 1.00 87.62 112 ASP A CA 1
ATOM 850 C C . ASP A 1 112 ? -10.452 -6.267 -4.866 1.00 87.62 112 ASP A C 1
ATOM 852 O O . ASP A 1 112 ? -10.342 -7.248 -4.127 1.00 87.62 112 ASP A O 1
ATOM 856 N N . GLY A 1 113 ? -11.502 -5.447 -4.761 1.00 86.69 113 GLY A N 1
ATOM 857 C CA . GLY A 1 113 ? -12.567 -5.648 -3.780 1.00 86.69 113 GLY A CA 1
ATOM 858 C C . GLY A 1 113 ? -12.208 -5.237 -2.350 1.00 86.69 113 GLY A C 1
ATOM 859 O O . GLY A 1 113 ? -12.969 -5.563 -1.435 1.00 86.69 113 GLY A O 1
ATOM 860 N N . VAL A 1 114 ? -11.110 -4.499 -2.149 1.00 93.06 114 VAL A N 1
ATOM 861 C CA . VAL A 1 114 ? -10.841 -3.780 -0.897 1.00 93.06 114 VAL A CA 1
ATOM 862 C C . VAL A 1 114 ? -12.000 -2.833 -0.598 1.00 93.06 114 VAL A C 1
ATOM 864 O O . VAL A 1 114 ? -12.554 -2.181 -1.482 1.00 93.06 114 VAL A O 1
ATOM 867 N N . ARG A 1 115 ? -12.398 -2.756 0.667 1.00 92.25 115 ARG A N 1
ATOM 868 C CA . ARG A 1 115 ? -13.451 -1.865 1.145 1.00 92.25 115 ARG A CA 1
ATOM 869 C C . ARG A 1 115 ? -12.821 -0.599 1.705 1.00 92.25 115 ARG A C 1
ATOM 871 O O . ARG A 1 115 ? -12.178 -0.651 2.750 1.00 92.25 115 ARG A O 1
ATOM 878 N N . LEU A 1 116 ? -13.065 0.535 1.064 1.00 90.88 116 LEU A N 1
ATOM 879 C CA . LEU A 1 116 ? -12.626 1.835 1.561 1.00 90.88 116 LEU A CA 1
ATOM 880 C C . LEU A 1 116 ? -13.753 2.458 2.385 1.00 90.88 116 LEU A C 1
ATOM 882 O O . LEU A 1 116 ? -14.880 2.595 1.912 1.00 90.88 116 LEU A O 1
ATOM 886 N N . VAL A 1 117 ? -13.465 2.821 3.629 1.00 88.50 117 VAL A N 1
ATOM 887 C CA . VAL A 1 117 ? -14.371 3.570 4.501 1.00 88.50 117 VAL A CA 1
ATOM 888 C C . VAL A 1 117 ? -13.834 4.992 4.590 1.00 88.50 117 VAL A C 1
ATOM 890 O O . VAL A 1 117 ? -13.008 5.310 5.446 1.00 88.50 117 VAL A O 1
ATOM 893 N N . ILE A 1 118 ? -14.290 5.839 3.671 1.00 84.75 118 ILE A N 1
ATOM 894 C CA . ILE A 1 118 ? -13.984 7.268 3.677 1.00 84.75 118 ILE A CA 1
ATOM 895 C C . ILE A 1 118 ? -14.768 7.895 4.811 1.00 84.75 118 ILE A C 1
ATOM 897 O O . ILE A 1 118 ? -15.928 7.531 5.039 1.00 84.75 118 ILE A O 1
ATOM 901 N N . GLU A 1 119 ? -14.137 8.819 5.535 1.00 76.88 119 GLU A N 1
ATOM 902 C CA . GLU A 1 119 ? -14.707 9.329 6.781 1.00 76.88 119 GLU A CA 1
ATOM 903 C C . GLU A 1 119 ? -14.888 8.194 7.822 1.00 76.88 119 GLU A C 1
ATOM 905 O O . GLU A 1 119 ? -15.689 8.296 8.759 1.00 76.88 119 GLU A O 1
ATOM 910 N N . GLY A 1 120 ? -14.134 7.099 7.659 1.00 65.00 120 GLY A N 1
ATOM 911 C CA . GLY A 1 120 ? -13.951 6.042 8.646 1.00 65.00 120 GLY A CA 1
ATOM 912 C C . GLY A 1 120 ? -12.890 6.516 9.615 1.00 65.00 120 GLY A C 1
ATOM 913 O O . GLY A 1 120 ? -11.791 6.826 9.194 1.00 65.00 120 GLY A O 1
ATOM 914 N N . TRP A 1 121 ? -13.238 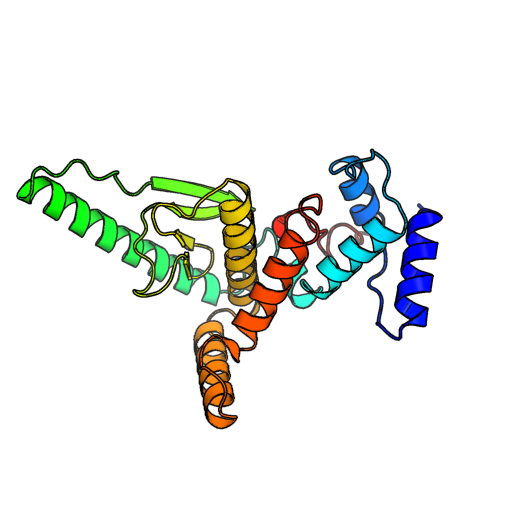6.679 10.887 1.00 69.31 121 TRP A N 1
ATOM 915 C CA . TRP A 1 121 ? -12.338 7.216 11.905 1.00 69.31 121 TRP A CA 1
ATOM 916 C C . TRP A 1 121 ? -11.185 6.212 12.081 1.00 69.31 121 TRP A C 1
ATOM 918 O O . TRP A 1 121 ? -11.419 5.169 12.696 1.00 69.31 121 TRP A O 1
ATOM 928 N N . PRO A 1 122 ? -9.986 6.451 11.504 1.00 70.06 122 PRO A N 1
ATOM 929 C CA . PRO A 1 122 ? -8.878 5.534 11.716 1.00 70.06 122 PRO A CA 1
ATOM 930 C C . PRO A 1 122 ? -8.416 5.662 13.168 1.00 70.06 122 PRO A C 1
ATOM 932 O O . PRO A 1 122 ? -8.886 6.541 13.904 1.00 70.06 122 PRO A O 1
ATOM 935 N N . ILE A 1 123 ? -7.481 4.808 13.584 1.00 69.00 123 ILE A N 1
ATOM 936 C CA . ILE A 1 123 ? -6.908 4.899 14.931 1.00 69.00 123 ILE A CA 1
ATOM 937 C C . ILE A 1 123 ? -6.429 6.347 15.169 1.00 69.00 123 ILE A C 1
ATOM 939 O O . ILE A 1 123 ? -5.781 6.923 14.285 1.00 69.00 123 ILE A O 1
ATOM 943 N N . PRO A 1 124 ? -6.777 6.980 16.312 1.00 64.94 124 PRO A N 1
ATOM 944 C CA . PRO A 1 124 ? -6.379 8.354 16.597 1.00 64.94 124 PRO A CA 1
ATOM 945 C C . PRO A 1 124 ? -4.876 8.565 16.385 1.00 64.94 124 PRO A C 1
ATOM 947 O O . PRO A 1 124 ? -4.061 7.800 16.888 1.00 64.94 124 PRO A O 1
ATOM 950 N N . GLY A 1 125 ? -4.526 9.603 15.624 1.00 63.53 125 GLY A N 1
ATOM 951 C CA . GLY A 1 125 ? -3.151 9.871 15.186 1.00 63.53 125 GLY A CA 1
ATOM 952 C C . GLY A 1 125 ? -2.860 9.481 13.734 1.00 63.53 125 GLY A C 1
ATOM 953 O O . GLY A 1 125 ? -2.041 10.140 13.104 1.00 63.53 125 GLY A O 1
ATOM 954 N N . ASN A 1 126 ? -3.607 8.542 13.145 1.00 74.56 126 ASN A N 1
ATOM 955 C CA . ASN A 1 126 ? -3.345 8.069 11.781 1.00 74.56 126 ASN A CA 1
ATOM 956 C C . ASN A 1 126 ? -4.237 8.773 10.743 1.00 74.56 126 ASN A C 1
ATOM 958 O O . ASN A 1 126 ? -5.309 9.289 11.077 1.00 74.56 126 ASN A O 1
ATOM 962 N N . ILE A 1 127 ? -3.797 8.834 9.484 1.00 79.50 127 ILE A N 1
ATOM 963 C CA . ILE A 1 127 ? -4.602 9.337 8.349 1.00 79.50 127 ILE A CA 1
ATOM 964 C C . ILE A 1 127 ? -5.332 8.207 7.608 1.00 79.50 127 ILE A C 1
ATOM 966 O O . ILE A 1 127 ? -6.397 8.450 7.036 1.00 79.50 127 ILE A O 1
ATOM 970 N N . GLY A 1 128 ? -4.824 6.979 7.721 1.00 85.69 128 GLY A N 1
ATOM 971 C CA . GLY A 1 128 ? -5.468 5.743 7.305 1.00 85.69 128 GLY A CA 1
ATOM 972 C C . GLY A 1 128 ? -5.209 4.610 8.306 1.00 85.69 128 GLY A C 1
ATOM 973 O O . GLY A 1 128 ? -4.371 4.720 9.203 1.00 85.69 128 GLY A O 1
ATOM 974 N N . THR A 1 129 ? -6.026 3.563 8.273 1.00 88.12 129 THR A N 1
ATOM 975 C CA . THR A 1 129 ? -5.781 2.329 9.029 1.00 88.12 129 THR A CA 1
ATOM 976 C C . THR A 1 129 ? -6.391 1.144 8.302 1.00 88.12 129 THR A C 1
ATOM 978 O O . THR A 1 129 ? -7.592 1.130 8.009 1.00 88.12 129 THR A O 1
ATOM 981 N N . THR A 1 130 ? -5.577 0.117 8.092 1.00 91.31 130 THR A N 1
ATOM 982 C CA . THR A 1 130 ? -5.984 -1.129 7.448 1.00 91.31 130 THR A CA 1
ATOM 983 C C . THR A 1 130 ? -6.368 -2.216 8.454 1.00 91.31 130 THR A C 1
ATOM 985 O O . THR A 1 130 ? -5.639 -2.522 9.395 1.00 91.31 130 THR A O 1
ATOM 988 N N . TYR A 1 131 ? -7.514 -2.849 8.203 1.00 89.81 131 TYR A N 1
ATOM 989 C CA . TYR A 1 131 ? -8.001 -4.053 8.870 1.00 89.81 131 TYR A CA 1
ATOM 990 C C . TYR A 1 131 ? -8.379 -5.091 7.809 1.00 89.81 131 TYR A C 1
ATOM 992 O O . TYR A 1 131 ? -9.484 -5.061 7.262 1.00 89.81 131 TYR A O 1
ATOM 1000 N N . GLY A 1 132 ? -7.470 -6.019 7.503 1.00 91.69 132 GLY A N 1
ATOM 1001 C CA . GLY A 1 132 ? -7.731 -7.039 6.486 1.00 91.69 132 GLY A CA 1
ATOM 1002 C C . GLY A 1 132 ? -7.837 -6.407 5.103 1.00 91.69 132 GLY A C 1
ATOM 1003 O O . GLY A 1 132 ? -6.912 -5.753 4.643 1.00 91.69 132 GLY A O 1
ATOM 1004 N N . ASN A 1 133 ? -8.982 -6.589 4.459 1.00 93.06 133 ASN A N 1
ATOM 1005 C CA . ASN A 1 133 ? -9.379 -5.972 3.198 1.00 93.06 133 ASN A CA 1
ATOM 1006 C C . ASN A 1 133 ? -10.210 -4.693 3.404 1.00 93.06 133 ASN A C 1
ATOM 1008 O O . ASN A 1 133 ? -10.844 -4.228 2.460 1.00 93.06 133 ASN A O 1
ATOM 1012 N N . THR A 1 134 ? -10.275 -4.140 4.619 1.00 91.94 134 THR A N 1
ATOM 1013 C CA . THR A 1 134 ? -11.007 -2.900 4.920 1.00 91.94 134 THR A CA 1
ATOM 1014 C C . THR A 1 134 ? -10.046 -1.795 5.340 1.00 91.94 134 THR A C 1
ATOM 1016 O O . THR A 1 134 ? -9.367 -1.926 6.351 1.00 91.94 134 THR A O 1
ATOM 1019 N N . VAL A 1 135 ? -10.040 -0.678 4.617 1.00 91.56 135 VAL A N 1
ATOM 1020 C CA . VAL A 1 135 ? -9.198 0.490 4.909 1.00 91.56 135 VAL A CA 1
ATOM 1021 C C . VAL A 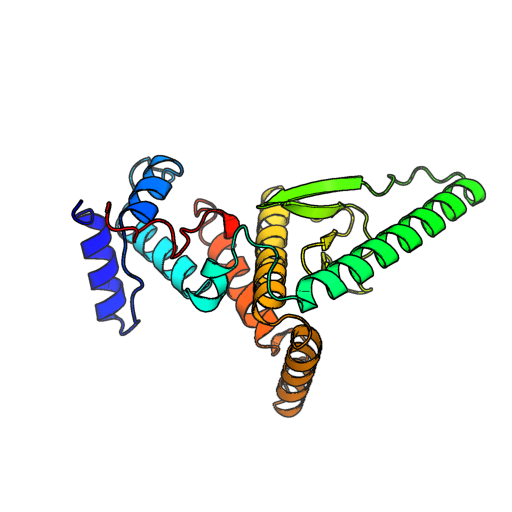1 135 ? -10.082 1.640 5.374 1.00 91.56 135 VAL A C 1
ATOM 1023 O O . VAL A 1 135 ? -11.015 2.035 4.675 1.00 91.56 135 VAL A O 1
ATOM 1026 N N . HIS A 1 136 ? -9.808 2.182 6.557 1.00 88.50 136 HIS A N 1
ATOM 1027 C CA . HIS A 1 136 ? -10.476 3.372 7.086 1.00 88.50 136 HIS A CA 1
ATOM 1028 C C . HIS A 1 136 ? -9.612 4.585 6.816 1.00 88.50 136 HIS A C 1
ATOM 1030 O O . HIS A 1 136 ? -8.452 4.598 7.207 1.00 88.50 136 HIS A O 1
ATOM 1036 N N . LEU A 1 137 ? -10.173 5.600 6.170 1.00 86.50 137 LEU A N 1
ATOM 1037 C CA . LEU A 1 137 ? -9.458 6.817 5.809 1.00 86.50 137 LEU A CA 1
ATOM 1038 C C . LEU A 1 137 ? -10.131 8.019 6.470 1.00 86.50 137 LEU A C 1
ATOM 1040 O O . LEU A 1 137 ? -11.363 8.157 6.431 1.00 86.50 137 LEU A O 1
ATOM 1044 N N . LYS A 1 138 ? -9.324 8.931 7.026 1.00 79.00 138 LYS A N 1
ATOM 1045 C CA . LYS A 1 138 ? -9.824 10.258 7.410 1.00 79.00 138 LYS A CA 1
ATOM 1046 C C . LYS A 1 138 ? -10.421 10.970 6.189 1.00 79.00 138 LYS A C 1
ATOM 1048 O O . LYS A 1 138 ? -9.994 10.716 5.060 1.00 79.00 138 LYS A O 1
ATOM 1053 N N . PRO A 1 139 ? -11.394 11.878 6.392 1.00 67.38 139 PRO A N 1
ATOM 1054 C CA . PRO A 1 139 ? -11.729 12.830 5.345 1.00 67.38 139 PRO A CA 1
ATOM 1055 C C . PRO A 1 139 ? -10.493 13.620 4.975 1.00 67.38 139 PRO A C 1
ATOM 1057 O O . PRO A 1 139 ? -9.929 14.297 5.831 1.00 67.38 139 PRO A O 1
ATOM 1060 N N . ASN A 1 140 ? -10.138 13.556 3.701 1.00 62.53 140 ASN A N 1
ATOM 1061 C CA . ASN A 1 140 ? -8.980 14.213 3.126 1.00 62.53 140 ASN A CA 1
ATOM 1062 C C . ASN A 1 140 ? -7.633 13.762 3.698 1.00 62.53 140 ASN A C 1
ATOM 1064 O O . ASN A 1 140 ? -7.330 13.850 4.888 1.00 62.53 140 ASN A O 1
ATOM 1068 N N . PRO A 1 141 ? -6.739 13.468 2.763 1.00 53.38 141 PRO A N 1
ATOM 1069 C CA . PRO A 1 141 ? -5.607 14.362 2.654 1.00 53.38 141 PRO A CA 1
ATOM 1070 C C . PRO A 1 141 ? -5.461 14.841 1.211 1.00 53.38 141 PRO A C 1
ATOM 1072 O O . PRO A 1 141 ? -5.281 14.025 0.317 1.00 53.38 141 PRO A O 1
ATOM 1075 N N . THR A 1 142 ? -5.488 16.167 1.038 1.00 69.00 142 THR A N 1
ATOM 1076 C CA . THR A 1 142 ? -4.746 16.874 -0.023 1.00 69.00 142 THR A CA 1
ATOM 1077 C C . THR A 1 142 ? -4.965 16.362 -1.464 1.00 69.00 142 THR A C 1
ATOM 1079 O O . THR A 1 142 ? -5.985 15.747 -1.758 1.00 69.00 142 THR A O 1
ATOM 1082 N N . SER A 1 143 ? -4.108 16.767 -2.408 1.00 82.56 143 SER A N 1
ATOM 1083 C CA . SER A 1 143 ? -4.230 16.513 -3.852 1.00 82.56 143 SER A CA 1
ATOM 1084 C C . SER A 1 143 ? -4.522 15.043 -4.202 1.00 82.56 143 SER A C 1
ATOM 1086 O O . SER A 1 143 ? -4.225 14.127 -3.433 1.00 82.56 143 SER A O 1
ATOM 1088 N N . ALA A 1 144 ? -5.061 14.800 -5.405 1.00 86.06 144 ALA A N 1
ATOM 1089 C CA . ALA A 1 144 ? -5.300 13.447 -5.925 1.00 86.06 144 ALA A CA 1
ATOM 1090 C C . ALA A 1 144 ? -4.057 12.540 -5.809 1.00 86.06 144 ALA A C 1
ATOM 1092 O O . ALA A 1 144 ? -4.172 11.359 -5.486 1.00 86.06 144 ALA A O 1
ATOM 1093 N N . GLU A 1 145 ? -2.871 13.124 -5.975 1.00 88.69 145 GLU A N 1
ATOM 1094 C CA . GLU A 1 145 ? -1.579 12.477 -5.771 1.00 88.69 145 GLU A CA 1
ATOM 1095 C C . GLU A 1 145 ? -1.385 11.977 -4.332 1.00 88.69 145 GLU A C 1
ATOM 1097 O O . GLU A 1 145 ? -1.100 10.799 -4.121 1.00 88.69 145 GLU A O 1
ATOM 1102 N N . ARG A 1 146 ? -1.609 12.817 -3.311 1.00 88.25 146 ARG A N 1
ATOM 1103 C CA . ARG A 1 146 ? -1.440 12.386 -1.914 1.00 88.25 146 ARG A CA 1
ATOM 1104 C C . ARG A 1 1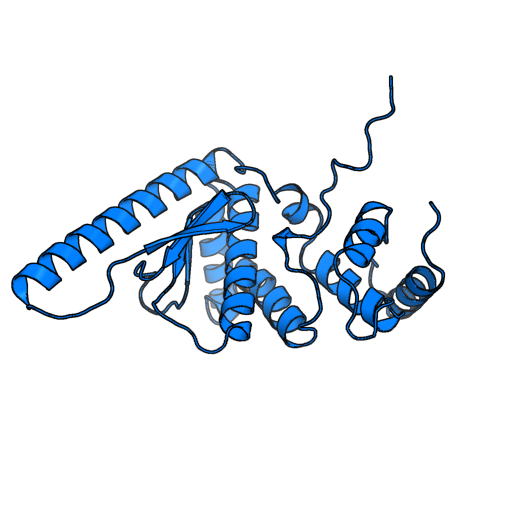46 ? -2.413 11.269 -1.547 1.00 88.25 146 ARG A C 1
ATOM 1106 O O . ARG A 1 146 ? -2.037 10.345 -0.824 1.00 88.25 146 ARG A O 1
ATOM 1113 N N . ARG A 1 147 ? -3.641 11.323 -2.076 1.00 88.06 147 ARG A N 1
ATOM 1114 C CA . ARG A 1 147 ? -4.627 10.245 -1.925 1.00 88.06 147 ARG A CA 1
ATOM 1115 C C . ARG A 1 147 ? -4.131 8.946 -2.559 1.00 88.06 147 ARG A C 1
ATOM 1117 O O . ARG A 1 147 ? -4.239 7.901 -1.922 1.00 88.06 147 ARG A O 1
ATOM 1124 N N . ARG A 1 148 ? -3.578 9.004 -3.773 1.00 92.12 148 ARG A N 1
ATOM 1125 C CA . ARG A 1 148 ? -2.998 7.844 -4.466 1.00 92.12 148 ARG A CA 1
ATOM 1126 C C . ARG A 1 148 ? -1.861 7.214 -3.657 1.00 92.12 148 ARG A C 1
ATOM 1128 O O . ARG A 1 148 ? -1.854 6.000 -3.462 1.00 92.12 148 ARG A O 1
ATOM 1135 N N . LEU A 1 149 ? -0.942 8.031 -3.146 1.00 94.00 149 LEU A N 1
ATOM 1136 C CA . LEU A 1 149 ? 0.183 7.570 -2.327 1.00 94.00 149 LEU A CA 1
ATOM 1137 C C . LEU A 1 149 ? -0.292 6.880 -1.043 1.00 94.00 149 LEU A C 1
ATOM 1139 O O . LEU A 1 149 ? 0.140 5.766 -0.750 1.00 94.00 149 LEU A O 1
ATOM 1143 N N . LEU A 1 150 ? -1.246 7.488 -0.330 1.00 92.12 150 LEU A N 1
ATOM 1144 C CA . LEU A 1 150 ? -1.842 6.888 0.865 1.00 92.12 150 LEU A CA 1
ATOM 1145 C C . LEU A 1 150 ? -2.556 5.567 0.550 1.00 92.12 150 LEU A C 1
ATOM 1147 O O . LEU A 1 150 ? -2.433 4.607 1.301 1.00 92.12 150 LEU A O 1
ATOM 1151 N N . LEU A 1 151 ? -3.296 5.490 -0.558 1.00 93.12 151 LEU A N 1
ATOM 1152 C CA . LEU A 1 151 ? -3.974 4.252 -0.947 1.00 93.12 151 LEU A CA 1
ATOM 1153 C C . LEU A 1 151 ? -2.985 3.126 -1.250 1.00 93.12 151 LEU A C 1
ATOM 1155 O O . LEU A 1 151 ? -3.226 1.999 -0.830 1.00 93.12 151 LEU A O 1
ATOM 1159 N N . ASN A 1 152 ? -1.872 3.417 -1.926 1.00 96.81 152 ASN A N 1
ATOM 1160 C CA . ASN A 1 152 ? -0.825 2.425 -2.167 1.00 96.81 152 ASN A CA 1
ATOM 1161 C C . ASN A 1 152 ? -0.147 1.981 -0.862 1.00 96.81 152 ASN A C 1
ATOM 1163 O O . ASN A 1 152 ? 0.059 0.783 -0.672 1.00 96.81 152 ASN A O 1
ATOM 1167 N N . HIS A 1 153 ? 0.121 2.913 0.058 1.00 96.19 153 HIS A N 1
ATOM 1168 C CA . HIS A 1 153 ? 0.634 2.608 1.396 1.00 96.19 153 HIS A CA 1
ATOM 1169 C C . HIS A 1 153 ? -0.293 1.634 2.142 1.00 96.19 153 HIS A C 1
ATOM 1171 O O . HIS A 1 153 ? 0.120 0.553 2.560 1.00 96.19 153 HIS A O 1
ATOM 1177 N N . GLU A 1 154 ? -1.578 1.974 2.253 1.00 95.31 154 GLU A N 1
ATOM 1178 C CA . GLU A 1 154 ? -2.562 1.126 2.932 1.00 95.31 154 GLU A CA 1
ATOM 1179 C C . GLU A 1 154 ? -2.759 -0.212 2.204 1.00 95.31 154 GLU A C 1
ATOM 1181 O O . GLU A 1 154 ? -2.937 -1.254 2.836 1.00 95.31 154 GLU A O 1
ATOM 1186 N N . TYR A 1 155 ? -2.663 -0.233 0.871 1.00 96.94 155 TYR A N 1
ATOM 1187 C CA . TYR A 1 155 ? -2.747 -1.475 0.107 1.00 96.94 155 TYR A CA 1
ATOM 1188 C C . TYR A 1 155 ? -1.581 -2.427 0.413 1.00 96.94 155 TYR A C 1
ATOM 1190 O O . TYR A 1 155 ? -1.792 -3.639 0.483 1.00 96.94 155 TYR A O 1
ATOM 1198 N N . VAL A 1 156 ? -0.375 -1.922 0.696 1.00 97.25 156 VAL A N 1
ATOM 1199 C CA . VAL A 1 156 ? 0.729 -2.767 1.187 1.00 97.25 156 VAL A CA 1
ATOM 1200 C C . VAL A 1 156 ? 0.347 -3.440 2.510 1.00 97.25 156 VAL A C 1
ATOM 1202 O O . VAL A 1 156 ? 0.546 -4.650 2.651 1.00 97.25 156 VAL A O 1
ATOM 1205 N N . HIS A 1 157 ? -0.300 -2.731 3.440 1.00 96.38 157 HIS A N 1
ATOM 1206 C CA . HIS A 1 157 ? -0.822 -3.339 4.671 1.00 96.38 157 HIS A CA 1
ATOM 1207 C C . HIS A 1 157 ? -1.930 -4.365 4.417 1.00 96.38 157 HIS A C 1
ATOM 1209 O O . HIS A 1 157 ? -1.992 -5.388 5.111 1.00 96.38 157 HIS A O 1
ATOM 1215 N N . VAL A 1 158 ? -2.769 -4.157 3.396 1.00 96.31 158 VAL A N 1
ATOM 1216 C CA . VAL A 1 158 ? -3.744 -5.166 2.955 1.00 96.31 158 VAL A CA 1
ATOM 1217 C C . VAL A 1 158 ? -3.004 -6.433 2.518 1.00 96.31 158 VAL A C 1
ATOM 1219 O O . VAL A 1 158 ? -3.323 -7.524 2.996 1.00 96.31 158 VAL A O 1
ATOM 1222 N N . LEU A 1 159 ? -1.975 -6.314 1.671 1.00 96.62 159 LEU A N 1
ATOM 1223 C CA . LEU A 1 159 ? -1.178 -7.457 1.207 1.00 96.62 159 LEU A CA 1
ATOM 1224 C C . LEU A 1 159 ? -0.449 -8.163 2.357 1.00 96.62 159 LEU A C 1
ATOM 1226 O O . LEU A 1 159 ? -0.456 -9.395 2.428 1.00 96.62 159 LEU A O 1
ATOM 1230 N N . GLN A 1 160 ? 0.129 -7.409 3.291 1.00 96.38 160 GLN A N 1
ATOM 1231 C CA . GLN A 1 160 ? 0.777 -7.955 4.485 1.00 96.38 160 GLN A CA 1
ATOM 1232 C C . GLN A 1 160 ? -0.233 -8.700 5.375 1.00 96.38 160 GLN A C 1
ATOM 1234 O O . GLN A 1 160 ? 0.048 -9.815 5.820 1.00 96.38 160 GLN A O 1
ATOM 1239 N N . THR A 1 161 ? -1.442 -8.159 5.562 1.00 95.44 161 THR A N 1
ATOM 1240 C CA . THR A 1 161 ? -2.507 -8.832 6.324 1.00 95.44 161 THR A CA 1
ATOM 1241 C C . THR A 1 161 ? -2.988 -10.098 5.617 1.00 95.44 161 THR A C 1
ATOM 1243 O O . THR A 1 161 ? -3.169 -11.140 6.251 1.00 95.44 161 THR A O 1
ATOM 1246 N N . ARG A 1 162 ? -3.149 -10.055 4.288 1.00 95.44 162 ARG A N 1
ATOM 1247 C CA . ARG A 1 162 ? -3.487 -11.232 3.474 1.00 95.44 162 ARG A CA 1
ATOM 1248 C C . ARG A 1 162 ? -2.420 -12.320 3.599 1.00 95.44 162 ARG A C 1
ATOM 1250 O O . ARG A 1 162 ? -2.777 -13.490 3.758 1.00 95.44 162 ARG A O 1
ATOM 1257 N N . ARG A 1 163 ? -1.137 -11.939 3.574 1.00 95.44 163 ARG A N 1
ATOM 1258 C CA . ARG A 1 163 ? 0.016 -12.840 3.716 1.00 95.44 163 ARG A CA 1
ATOM 1259 C C . ARG A 1 163 ? 0.097 -13.470 5.098 1.00 95.44 163 ARG A C 1
ATOM 1261 O O . ARG A 1 163 ? 0.315 -14.678 5.179 1.00 95.44 163 ARG A O 1
ATOM 1268 N N . ASP A 1 164 ? -0.058 -12.677 6.152 1.00 94.00 164 ASP A N 1
ATOM 1269 C CA . ASP A 1 164 ? 0.259 -13.091 7.524 1.00 94.00 164 ASP A CA 1
ATOM 1270 C C . ASP A 1 164 ? -0.971 -13.604 8.293 1.00 94.00 164 ASP A C 1
ATOM 1272 O O . ASP A 1 164 ? -0.833 -14.321 9.290 1.00 94.00 164 ASP A O 1
ATOM 1276 N N . GLY A 1 165 ? -2.186 -13.309 7.819 1.00 92.62 165 GLY A N 1
ATOM 1277 C CA . GLY A 1 165 ? -3.425 -13.701 8.489 1.00 92.62 165 GLY A CA 1
ATOM 1278 C C . GLY A 1 165 ? -3.438 -13.224 9.944 1.00 92.62 165 GLY A C 1
ATOM 1279 O O . GLY A 1 165 ? -2.995 -12.120 10.232 1.00 92.62 165 GLY A O 1
ATOM 1280 N N . LEU A 1 166 ? -3.887 -14.072 10.879 1.00 89.69 166 LEU A N 1
ATOM 1281 C CA . LEU A 1 166 ? -4.020 -13.724 12.306 1.00 89.69 166 LEU A CA 1
ATOM 1282 C C . LEU A 1 166 ? -2.690 -13.328 12.953 1.00 89.69 166 LEU A C 1
ATOM 1284 O O . LEU A 1 166 ? -2.680 -12.609 13.947 1.00 89.69 166 LEU A O 1
ATOM 1288 N N . SER A 1 167 ? -1.566 -13.788 12.396 1.00 91.12 167 SER A N 1
ATOM 1289 C CA . SER A 1 167 ? -0.246 -13.459 12.930 1.00 91.12 167 SER A CA 1
ATOM 1290 C C . SER A 1 167 ? 0.163 -12.009 12.665 1.00 91.12 167 SER A C 1
ATOM 1292 O O . SER A 1 167 ? 1.099 -11.534 13.303 1.00 91.12 167 SER A O 1
ATOM 1294 N N . PHE A 1 168 ? -0.538 -11.298 11.773 1.00 91.94 168 PHE A N 1
ATOM 1295 C CA . PHE A 1 168 ? -0.199 -9.935 11.372 1.00 91.94 168 PHE A CA 1
ATOM 1296 C C . PHE A 1 168 ? -0.045 -9.000 12.575 1.00 91.94 168 PHE A C 1
ATOM 1298 O O . PHE A 1 168 ? 1.026 -8.430 12.756 1.00 91.94 168 PHE A O 1
ATOM 1305 N N . ILE A 1 169 ? -1.056 -8.901 13.448 1.00 88.81 169 ILE A N 1
ATOM 1306 C CA . ILE A 1 169 ? -0.996 -7.975 14.592 1.00 88.81 169 ILE A CA 1
ATOM 1307 C C . ILE A 1 169 ? 0.145 -8.317 15.555 1.00 88.81 169 ILE A C 1
ATOM 1309 O O . ILE A 1 169 ? 0.844 -7.424 16.022 1.00 88.81 169 ILE A O 1
ATOM 1313 N N . PHE A 1 170 ? 0.386 -9.604 15.809 1.00 90.00 170 PHE A N 1
ATOM 1314 C CA . PHE A 1 170 ? 1.454 -10.039 16.707 1.00 90.00 170 PHE A CA 1
ATOM 1315 C C . PHE A 1 170 ? 2.832 -9.716 16.129 1.00 90.00 170 PHE A C 1
ATOM 1317 O O . PHE A 1 170 ? 3.692 -9.190 16.833 1.00 90.00 170 PHE A O 1
ATOM 1324 N N . ARG A 1 171 ? 3.033 -9.970 14.831 1.00 91.94 171 ARG A N 1
ATOM 1325 C CA . ARG A 1 171 ? 4.288 -9.664 14.131 1.00 91.94 171 ARG A CA 1
ATOM 1326 C C . ARG A 1 171 ? 4.515 -8.161 14.005 1.00 91.94 171 ARG A C 1
ATOM 1328 O O . ARG A 1 171 ? 5.646 -7.709 14.173 1.00 91.94 171 ARG A O 1
ATOM 1335 N N . TYR A 1 172 ? 3.453 -7.398 13.766 1.00 89.62 172 TYR A N 1
ATOM 1336 C CA . TYR A 1 172 ? 3.494 -5.944 13.715 1.00 89.62 172 TYR A CA 1
ATOM 1337 C C . TYR A 1 172 ? 3.919 -5.361 15.070 1.00 89.62 172 TYR A C 1
ATOM 1339 O O . TYR A 1 172 ? 4.898 -4.621 15.145 1.00 89.62 172 TYR A O 1
ATOM 1347 N N . LEU A 1 173 ? 3.250 -5.755 16.160 1.00 89.69 173 LEU A N 1
ATOM 1348 C CA . LEU A 1 173 ? 3.580 -5.293 17.513 1.00 89.69 173 LEU A CA 1
ATOM 1349 C C . LEU A 1 173 ? 4.984 -5.726 17.944 1.00 89.69 173 LEU A C 1
ATOM 1351 O O . LEU A 1 173 ? 5.723 -4.929 18.523 1.00 89.69 173 LEU A O 1
ATOM 1355 N N . TRP A 1 174 ? 5.383 -6.955 17.614 1.00 91.38 174 TRP A N 1
ATOM 1356 C CA . TRP A 1 174 ? 6.745 -7.431 17.841 1.00 91.38 174 TRP A CA 1
ATOM 1357 C C . TRP A 1 174 ? 7.779 -6.584 17.091 1.00 91.38 174 TRP A C 1
ATOM 1359 O O . TRP A 1 174 ? 8.805 -6.215 17.663 1.00 91.38 174 TRP A O 1
ATOM 1369 N N . SER A 1 175 ? 7.504 -6.219 15.834 1.00 89.94 175 SER A N 1
ATOM 1370 C CA . SER A 1 175 ? 8.385 -5.333 15.070 1.00 89.94 175 SER A CA 1
ATOM 1371 C C . SER A 1 175 ? 8.480 -3.943 15.697 1.00 89.94 175 SER A C 1
ATOM 1373 O O . SER A 1 175 ? 9.584 -3.411 15.800 1.00 89.94 175 SER A O 1
ATOM 1375 N N . SER A 1 176 ? 7.364 -3.369 16.151 1.00 87.50 176 SER A N 1
ATOM 1376 C CA . SER A 1 176 ? 7.361 -2.094 16.875 1.00 87.50 176 SER A CA 1
ATOM 1377 C C . SER A 1 176 ? 8.162 -2.164 18.176 1.00 87.50 176 SER A C 1
ATOM 1379 O O . SER A 1 176 ? 8.916 -1.245 18.485 1.00 87.50 176 SER A O 1
ATOM 1381 N N . TRP A 1 177 ? 8.051 -3.259 18.929 1.00 92.62 177 TRP A N 1
ATOM 1382 C CA . TRP A 1 177 ? 8.829 -3.470 20.151 1.00 92.62 177 TRP A CA 1
ATOM 1383 C C . TRP A 1 177 ? 10.331 -3.602 19.871 1.00 92.62 177 TRP A C 1
ATOM 1385 O O . TRP A 1 177 ? 11.144 -2.992 20.567 1.00 92.62 177 TRP A O 1
ATOM 1395 N N . ARG A 1 178 ? 10.717 -4.340 18.818 1.00 93.06 178 ARG A N 1
ATOM 1396 C CA . ARG A 1 178 ? 12.121 -4.447 18.389 1.00 93.06 178 ARG A CA 1
ATOM 1397 C C . ARG A 1 178 ? 12.698 -3.094 17.982 1.00 93.06 178 ARG A C 1
ATOM 1399 O O . ARG A 1 178 ? 13.842 -2.820 18.326 1.00 93.06 178 ARG A O 1
ATOM 1406 N N . ALA A 1 179 ? 11.921 -2.260 17.290 1.00 87.81 179 ALA A N 1
ATOM 1407 C CA . ALA A 1 179 ? 12.326 -0.902 16.932 1.00 87.81 179 ALA A CA 1
ATOM 1408 C C . ALA A 1 179 ? 12.651 -0.073 18.183 1.00 87.81 179 ALA A C 1
ATOM 1410 O O . ALA A 1 179 ? 13.754 0.454 18.304 1.00 87.81 179 ALA A O 1
ATOM 1411 N N . VAL A 1 180 ? 11.749 -0.071 19.171 1.00 89.56 180 VAL A N 1
ATOM 1412 C CA . VAL A 1 180 ? 11.965 0.633 20.446 1.00 89.56 180 VAL A CA 1
ATOM 1413 C C . VAL A 1 180 ? 13.212 0.121 21.169 1.00 89.56 180 VAL A C 1
ATOM 1415 O O . VAL A 1 180 ? 14.001 0.919 21.665 1.00 89.56 180 VAL A O 1
ATOM 1418 N N . ARG A 1 181 ? 13.450 -1.197 21.180 1.00 92.31 181 ARG A N 1
ATOM 1419 C CA . ARG A 1 181 ? 14.675 -1.770 21.765 1.00 92.31 181 ARG A CA 1
ATOM 1420 C C . ARG A 1 181 ? 15.968 -1.339 21.067 1.00 92.31 181 ARG A C 1
ATOM 1422 O O . ARG A 1 181 ? 17.020 -1.411 21.690 1.00 92.31 181 ARG A O 1
ATOM 1429 N N . ARG A 1 182 ? 15.905 -0.901 19.808 1.00 90.12 182 ARG A N 1
ATOM 1430 C CA . ARG A 1 182 ? 17.040 -0.328 19.063 1.00 90.12 182 ARG A CA 1
ATOM 1431 C C . ARG A 1 182 ? 17.152 1.196 19.210 1.00 90.12 182 ARG A C 1
ATOM 1433 O O . ARG A 1 182 ? 17.993 1.794 18.555 1.00 90.12 182 ARG A O 1
ATOM 1440 N N . GLY A 1 183 ? 16.311 1.826 20.034 1.00 87.19 183 GLY A N 1
ATOM 1441 C CA . GLY A 1 183 ? 16.247 3.286 20.162 1.00 87.19 183 GLY A CA 1
ATOM 1442 C C . GLY A 1 183 ? 15.515 3.981 19.009 1.00 87.19 183 GLY A C 1
ATOM 1443 O O . GLY A 1 183 ? 15.549 5.203 18.906 1.00 87.19 183 GLY A O 1
ATOM 1444 N N . GLU A 1 184 ? 14.837 3.226 18.142 1.00 87.31 184 GLU A N 1
ATOM 1445 C CA . GLU A 1 184 ? 14.065 3.764 17.023 1.00 87.31 184 GLU A CA 1
ATOM 1446 C C . GLU A 1 184 ? 12.611 4.040 17.435 1.00 87.31 184 GLU A C 1
ATOM 1448 O O . GLU A 1 184 ? 12.061 3.460 18.376 1.00 87.31 184 GLU A O 1
ATOM 1453 N N . HIS A 1 185 ? 11.927 4.892 16.674 1.00 85.00 185 HIS A N 1
ATOM 1454 C CA . HIS A 1 185 ? 10.504 5.134 16.886 1.00 85.00 185 HIS A CA 1
ATOM 1455 C C . HIS A 1 185 ? 9.663 3.901 16.509 1.00 85.00 185 HIS A C 1
ATOM 1457 O O . HIS A 1 185 ? 9.818 3.340 15.425 1.00 85.00 185 HIS A O 1
ATOM 1463 N N . ARG A 1 186 ? 8.692 3.532 17.356 1.00 79.81 186 ARG A N 1
ATOM 1464 C CA . ARG A 1 186 ? 7.855 2.320 17.204 1.00 79.81 186 ARG A CA 1
ATOM 1465 C C . ARG A 1 186 ? 7.120 2.178 15.865 1.00 79.81 186 ARG A C 1
ATOM 1467 O O . ARG A 1 186 ? 6.765 1.059 15.510 1.00 79.81 186 ARG A O 1
ATOM 1474 N N . TYR A 1 187 ? 6.840 3.289 15.182 1.00 75.88 187 TYR A N 1
ATOM 1475 C CA . TYR A 1 187 ? 6.200 3.298 13.862 1.00 75.88 187 TYR A CA 1
ATOM 1476 C C . TYR A 1 187 ? 7.237 3.399 12.738 1.00 75.88 187 TYR A C 1
ATOM 1478 O O . TYR A 1 187 ? 7.203 2.604 11.812 1.00 75.88 187 TYR A O 1
ATOM 1486 N N . TRP A 1 188 ? 8.219 4.299 12.847 1.00 80.62 188 TRP A N 1
ATOM 1487 C CA . TRP A 1 188 ? 9.193 4.537 11.770 1.00 80.62 188 TRP A CA 1
ATOM 1488 C C . TRP A 1 188 ? 10.233 3.418 11.639 1.00 80.62 188 TRP A C 1
ATOM 1490 O O . TRP A 1 188 ? 10.745 3.183 10.551 1.00 80.62 188 TRP A O 1
ATOM 1500 N N . GLY A 1 189 ? 10.523 2.713 12.734 1.00 78.38 189 GLY A N 1
ATOM 1501 C CA . GLY A 1 189 ? 11.398 1.540 12.758 1.00 78.38 189 GLY A CA 1
ATOM 1502 C C . GLY A 1 189 ? 10.662 0.206 12.586 1.00 78.38 189 GLY A C 1
ATOM 1503 O O . GLY A 1 189 ? 11.285 -0.855 12.651 1.00 78.38 189 GLY A O 1
ATOM 1504 N N . ASN A 1 190 ? 9.333 0.215 12.408 1.00 89.00 190 ASN A N 1
ATOM 1505 C CA . ASN A 1 190 ? 8.567 -1.011 12.189 1.00 89.00 190 ASN A CA 1
ATOM 1506 C C . ASN A 1 190 ? 8.783 -1.504 10.752 1.00 89.00 190 ASN A C 1
ATOM 1508 O O . ASN A 1 190 ? 8.542 -0.769 9.802 1.00 89.00 190 ASN A O 1
ATOM 1512 N N . ALA A 1 191 ? 9.195 -2.763 10.583 1.00 91.06 191 ALA A N 1
ATOM 1513 C CA . ALA A 1 191 ? 9.483 -3.344 9.275 1.00 91.06 191 ALA A CA 1
ATOM 1514 C C . ALA A 1 191 ? 8.284 -3.276 8.311 1.00 91.06 191 ALA A C 1
ATOM 1516 O O . ALA A 1 191 ? 8.471 -3.030 7.124 1.00 91.06 191 ALA A O 1
ATOM 1517 N N . TYR A 1 192 ? 7.059 -3.433 8.820 1.00 93.06 192 TYR A N 1
ATOM 1518 C CA . TYR A 1 192 ? 5.838 -3.364 8.015 1.00 93.06 192 TYR A CA 1
ATOM 1519 C C . TYR A 1 192 ? 5.583 -1.954 7.466 1.00 93.06 192 TYR A C 1
ATOM 1521 O O . TYR A 1 192 ? 5.218 -1.805 6.302 1.00 93.06 192 TYR A O 1
ATOM 1529 N N . GLU A 1 193 ? 5.805 -0.934 8.295 1.00 92.25 193 GLU A N 1
ATOM 1530 C CA . GLU A 1 193 ? 5.701 0.484 7.928 1.00 92.25 193 GLU A CA 1
ATOM 1531 C C . GLU A 1 193 ? 6.844 0.888 6.989 1.00 92.25 193 GLU A C 1
ATOM 1533 O O . GLU A 1 193 ? 6.619 1.576 5.999 1.00 92.25 193 GLU A O 1
ATOM 1538 N N . ILE A 1 194 ? 8.070 0.410 7.234 1.00 93.19 194 ILE A N 1
ATOM 1539 C CA . ILE A 1 194 ? 9.226 0.651 6.357 1.00 93.19 194 ILE A CA 1
ATOM 1540 C C . ILE A 1 194 ? 8.948 0.144 4.937 1.00 93.19 194 ILE A C 1
ATOM 1542 O O . ILE A 1 194 ? 9.240 0.860 3.978 1.00 93.19 194 ILE A O 1
ATOM 1546 N N . GLU A 1 195 ? 8.377 -1.058 4.795 1.00 94.62 195 GLU A N 1
ATOM 1547 C CA . GLU A 1 195 ? 7.957 -1.606 3.498 1.00 94.62 195 GLU A CA 1
ATOM 1548 C C . GLU A 1 195 ? 6.920 -0.696 2.811 1.00 94.62 195 GLU A C 1
ATOM 1550 O O . GLU A 1 195 ? 7.107 -0.320 1.652 1.00 94.62 195 GLU A O 1
ATOM 1555 N N . ALA A 1 196 ? 5.866 -0.289 3.527 1.00 94.88 196 ALA A N 1
ATOM 1556 C CA . ALA A 1 196 ? 4.805 0.562 2.982 1.00 94.88 196 ALA A CA 1
ATOM 1557 C C . ALA A 1 196 ? 5.321 1.957 2.578 1.00 94.88 196 ALA A C 1
ATOM 1559 O O . ALA A 1 196 ? 5.074 2.418 1.461 1.00 94.88 196 ALA A O 1
ATOM 1560 N N . TYR A 1 197 ? 6.134 2.596 3.423 1.00 94.94 197 TYR A N 1
ATOM 1561 C CA . TYR A 1 197 ? 6.753 3.884 3.107 1.00 94.94 197 TYR A CA 1
ATOM 1562 C C . TYR A 1 197 ? 7.791 3.798 1.987 1.00 94.94 197 TYR A C 1
ATOM 1564 O O . TYR A 1 197 ? 7.992 4.781 1.275 1.00 94.94 197 TYR A O 1
ATOM 1572 N N . ALA A 1 198 ? 8.479 2.666 1.814 1.00 95.50 198 ALA A N 1
ATOM 1573 C CA . ALA A 1 198 ? 9.404 2.500 0.696 1.00 95.50 198 ALA A CA 1
ATOM 1574 C C . ALA A 1 198 ? 8.664 2.539 -0.648 1.00 95.50 198 ALA A C 1
ATOM 1576 O O . ALA A 1 198 ? 9.146 3.180 -1.580 1.00 95.50 198 ALA A O 1
ATOM 1577 N N . VAL A 1 199 ? 7.481 1.922 -0.725 1.00 97.31 199 VAL A N 1
ATOM 1578 C CA . VAL A 1 199 ? 6.586 2.031 -1.887 1.00 97.31 199 VAL A CA 1
ATOM 1579 C C . VAL A 1 199 ? 6.077 3.462 -2.048 1.00 97.31 199 VAL A C 1
ATOM 1581 O O . VAL A 1 199 ? 6.179 4.020 -3.137 1.00 97.31 199 VAL A O 1
ATOM 1584 N N . GLU A 1 200 ? 5.580 4.075 -0.971 1.00 95.56 200 GLU A N 1
ATOM 1585 C CA . GLU A 1 200 ? 5.048 5.443 -0.996 1.00 95.56 200 GLU A CA 1
ATOM 1586 C C . GLU A 1 200 ? 6.071 6.446 -1.545 1.00 95.56 200 GLU A C 1
ATOM 1588 O O . GLU A 1 200 ? 5.769 7.198 -2.469 1.00 95.56 200 GLU A O 1
ATOM 1593 N N . ARG A 1 201 ? 7.303 6.431 -1.021 1.00 96.69 201 ARG A N 1
ATOM 1594 C CA . ARG A 1 201 ? 8.373 7.326 -1.483 1.00 96.69 201 ARG A CA 1
ATOM 1595 C C . ARG A 1 201 ? 8.755 7.064 -2.935 1.00 96.69 201 ARG A C 1
ATOM 1597 O O . ARG A 1 201 ? 9.027 8.009 -3.668 1.00 96.69 201 ARG A O 1
ATOM 1604 N N . HIS A 1 202 ? 8.776 5.798 -3.349 1.00 97.31 202 HIS A N 1
ATOM 1605 C CA . HIS A 1 202 ? 9.138 5.437 -4.717 1.00 97.31 202 HIS A CA 1
ATOM 1606 C C . HIS A 1 202 ? 8.093 5.906 -5.733 1.00 97.31 202 HIS A C 1
ATOM 1608 O O . HIS A 1 202 ? 8.459 6.457 -6.768 1.00 97.31 202 HIS A O 1
ATOM 1614 N N . LEU A 1 203 ? 6.804 5.760 -5.411 1.00 97.06 203 LEU A N 1
ATOM 1615 C CA . LEU A 1 203 ? 5.704 6.269 -6.235 1.00 97.06 203 LEU A CA 1
ATOM 1616 C C . LEU A 1 203 ? 5.633 7.800 -6.237 1.00 97.06 203 LEU A C 1
ATOM 1618 O O . LEU A 1 203 ? 5.275 8.380 -7.255 1.00 97.06 203 LEU A O 1
ATOM 1622 N N . ALA A 1 204 ? 5.998 8.458 -5.134 1.00 95.94 204 ALA A N 1
ATOM 1623 C CA . ALA A 1 204 ? 6.089 9.917 -5.088 1.00 95.94 204 ALA A CA 1
ATOM 1624 C C . ALA A 1 204 ? 7.199 10.449 -6.012 1.00 95.94 204 ALA A C 1
ATOM 1626 O O . ALA A 1 204 ? 7.019 11.466 -6.671 1.00 95.94 204 ALA A O 1
ATOM 1627 N N . ALA A 1 205 ? 8.332 9.744 -6.092 1.00 96.38 205 ALA A N 1
ATOM 1628 C CA . ALA A 1 205 ? 9.426 10.093 -6.998 1.00 96.38 205 ALA A CA 1
ATOM 1629 C C . ALA A 1 205 ? 9.120 9.765 -8.473 1.00 96.38 205 ALA A C 1
ATOM 1631 O O . ALA A 1 205 ? 9.676 10.393 -9.370 1.00 96.38 205 ALA A O 1
ATOM 1632 N N . HIS A 1 206 ? 8.229 8.803 -8.730 1.00 95.38 206 HIS A N 1
ATOM 1633 C CA . HIS A 1 206 ? 7.882 8.334 -10.073 1.00 95.38 206 HIS A CA 1
ATOM 1634 C C . HIS A 1 206 ? 6.351 8.243 -10.222 1.00 95.38 206 HIS A C 1
ATOM 1636 O O . HIS A 1 206 ? 5.785 7.145 -10.243 1.00 95.38 206 HIS A O 1
ATOM 1642 N N . PRO A 1 207 ? 5.646 9.387 -10.319 1.00 93.81 207 PRO A N 1
ATOM 1643 C CA . PRO A 1 207 ? 4.181 9.431 -10.268 1.00 93.81 207 PRO A CA 1
ATOM 1644 C C . PRO A 1 207 ? 3.499 8.721 -11.444 1.00 93.81 207 PRO A C 1
ATOM 1646 O O . PRO A 1 207 ? 2.325 8.375 -11.343 1.00 93.81 207 PRO A O 1
ATOM 1649 N N . TRP A 1 208 ? 4.230 8.480 -12.532 1.00 92.25 208 TRP A N 1
ATOM 1650 C CA . TRP A 1 208 ? 3.777 7.756 -13.717 1.00 92.25 208 TRP A CA 1
ATOM 1651 C C . TRP A 1 208 ? 3.844 6.232 -13.570 1.00 92.25 208 TRP A C 1
ATOM 1653 O O . TRP A 1 208 ? 3.324 5.537 -14.434 1.00 92.25 208 TRP A O 1
ATOM 1663 N N . LEU A 1 209 ? 4.458 5.686 -12.513 1.00 95.81 209 LEU A N 1
ATOM 1664 C CA . LEU A 1 209 ? 4.453 4.239 -12.280 1.00 95.81 209 LEU A CA 1
ATOM 1665 C C . LEU A 1 209 ? 3.031 3.718 -12.027 1.00 95.81 209 LEU A C 1
ATOM 1667 O O . LEU A 1 209 ? 2.216 4.460 -11.472 1.00 95.81 209 LEU A O 1
ATOM 1671 N N . PRO A 1 210 ? 2.743 2.447 -12.359 1.00 95.56 210 PRO A N 1
ATOM 1672 C CA . PRO A 1 210 ? 1.474 1.813 -12.020 1.00 95.56 210 PRO A CA 1
ATOM 1673 C C . PRO A 1 210 ? 1.283 1.714 -10.502 1.00 95.56 210 PRO A C 1
ATOM 1675 O O . PRO A 1 210 ? 2.240 1.749 -9.719 1.00 95.56 210 PRO A O 1
ATOM 1678 N N . ASP A 1 211 ? 0.032 1.583 -10.081 1.00 96.50 211 ASP A N 1
ATOM 1679 C CA . ASP A 1 211 ? -0.316 1.297 -8.697 1.00 96.50 211 ASP A CA 1
ATOM 1680 C C . ASP A 1 211 ? 0.049 -0.145 -8.308 1.00 96.50 211 ASP A C 1
ATOM 1682 O O . ASP A 1 211 ? 0.136 -1.057 -9.131 1.00 96.50 211 ASP A O 1
ATOM 1686 N N . VAL A 1 212 ? 0.236 -0.389 -7.010 1.00 96.81 212 VAL A N 1
ATOM 1687 C CA . VAL A 1 212 ? 0.676 -1.696 -6.491 1.00 96.81 212 VAL A CA 1
ATOM 1688 C C . VAL A 1 212 ? -0.283 -2.828 -6.864 1.00 96.81 212 VAL A C 1
ATOM 1690 O O . VAL A 1 212 ? 0.156 -3.957 -7.077 1.00 96.81 212 VAL A O 1
ATOM 1693 N N . TRP A 1 213 ? -1.587 -2.553 -6.929 1.00 95.50 213 TRP A N 1
ATOM 1694 C CA . TRP A 1 213 ? -2.600 -3.546 -7.300 1.00 95.50 213 TRP A CA 1
ATOM 1695 C C . TRP A 1 213 ? -2.612 -3.891 -8.792 1.00 95.50 213 TRP A C 1
ATOM 1697 O O . TRP A 1 213 ? -3.226 -4.884 -9.167 1.00 95.50 213 TRP A O 1
ATOM 1707 N N . GLU A 1 214 ? -1.933 -3.113 -9.632 1.00 94.69 214 GLU A N 1
ATOM 1708 C CA . GLU A 1 214 ? -1.815 -3.366 -11.072 1.00 94.69 214 GLU A CA 1
ATOM 1709 C C . GLU A 1 214 ? -0.601 -4.245 -11.399 1.00 94.69 214 GLU A C 1
ATOM 1711 O O . GLU A 1 214 ? -0.469 -4.740 -12.517 1.00 94.69 214 GLU A O 1
ATOM 1716 N N . LEU A 1 215 ? 0.289 -4.473 -10.424 1.00 93.81 215 LEU A N 1
ATOM 1717 C CA . LEU A 1 215 ? 1.486 -5.279 -10.632 1.00 93.81 215 LEU A CA 1
ATOM 1718 C C . LEU A 1 215 ? 1.137 -6.743 -10.967 1.00 93.81 215 LEU A C 1
ATOM 1720 O O . LEU A 1 215 ? 0.308 -7.353 -10.280 1.00 93.81 215 LEU A O 1
ATOM 1724 N N . PRO A 1 216 ? 1.845 -7.360 -11.933 1.00 90.19 216 PRO A N 1
ATOM 1725 C CA . PRO A 1 216 ? 1.639 -8.744 -12.327 1.00 90.19 216 PRO A CA 1
ATOM 1726 C C . PRO A 1 216 ? 1.722 -9.737 -11.169 1.00 90.19 216 PRO A C 1
ATOM 1728 O O . PRO A 1 216 ? 2.611 -9.671 -10.297 1.00 90.19 216 PRO A O 1
ATOM 1731 N N . ARG A 1 217 ? 0.800 -10.701 -11.201 1.00 84.81 217 ARG A N 1
ATOM 1732 C CA . ARG A 1 217 ? 0.742 -11.828 -10.265 1.00 84.81 217 ARG A CA 1
ATOM 1733 C C . ARG A 1 217 ? 1.625 -12.966 -10.777 1.00 84.81 217 ARG A C 1
ATOM 1735 O O . ARG A 1 217 ? 2.061 -12.981 -11.911 1.00 84.81 217 ARG A O 1
ATOM 1742 N N . VAL A 1 218 ? 1.918 -13.936 -9.917 1.00 68.94 218 VAL A N 1
ATOM 1743 C CA . VAL A 1 218 ? 2.771 -15.082 -10.289 1.00 68.94 218 VAL A CA 1
ATOM 1744 C C . VAL A 1 218 ? 2.011 -16.120 -11.129 1.00 68.94 218 VAL A C 1
ATOM 1746 O O . VAL A 1 218 ? 2.621 -16.855 -11.895 1.00 68.94 218 VAL A O 1
ATOM 1749 N N . ASP A 1 219 ? 0.680 -16.163 -11.027 1.00 56.28 219 ASP A N 1
ATOM 1750 C CA . ASP A 1 219 ? -0.111 -17.301 -11.516 1.00 56.28 219 ASP A CA 1
ATOM 1751 C C . ASP A 1 219 ? -0.658 -17.140 -12.948 1.00 56.28 219 ASP A C 1
ATOM 1753 O O . ASP A 1 219 ? -1.317 -18.052 -13.443 1.00 56.28 219 ASP A O 1
ATOM 1757 N N . GLN A 1 220 ? -0.421 -16.014 -13.630 1.00 51.97 220 GLN A N 1
ATOM 1758 C CA . GLN A 1 220 ? -0.906 -15.815 -15.005 1.00 51.97 220 GLN A CA 1
ATOM 1759 C C . GLN A 1 220 ? 0.077 -16.328 -16.082 1.00 51.97 220 GLN A C 1
ATOM 1761 O O . GLN A 1 220 ? -0.293 -16.417 -17.250 1.00 51.97 220 GLN A O 1
ATOM 1766 N N . GLY A 1 221 ? 1.273 -16.793 -15.690 1.00 45.00 221 GLY A N 1
ATOM 1767 C CA . GLY A 1 221 ? 2.334 -17.215 -16.613 1.00 45.00 221 GLY A CA 1
ATOM 1768 C C . GLY A 1 221 ? 2.673 -18.710 -16.654 1.00 45.00 221 GLY A C 1
ATOM 1769 O O . GLY A 1 221 ? 3.689 -19.074 -17.242 1.00 45.00 221 GLY A O 1
ATOM 1770 N N . SER A 1 222 ? 1.911 -19.609 -16.019 1.00 39.31 222 SER A N 1
ATOM 1771 C CA . SER A 1 222 ? 2.243 -21.050 -16.016 1.00 39.31 222 SER A CA 1
ATOM 1772 C C . SER A 1 222 ? 1.019 -21.955 -15.853 1.00 39.31 222 SER A C 1
ATOM 1774 O O . SER A 1 222 ? 0.874 -22.663 -14.859 1.00 39.31 222 SER A O 1
ATOM 1776 N N . ARG A 1 223 ? 0.145 -21.991 -16.860 1.00 33.59 223 ARG A N 1
ATOM 1777 C CA . ARG A 1 223 ? -0.549 -23.242 -17.191 1.00 33.59 223 ARG A CA 1
ATOM 1778 C C . ARG A 1 223 ? 0.038 -23.753 -18.503 1.00 33.59 223 ARG A C 1
ATOM 1780 O O . ARG A 1 223 ? -0.180 -23.095 -19.516 1.00 33.59 223 ARG A O 1
ATOM 1787 N N . PRO A 1 224 ? 0.785 -24.873 -18.520 1.00 37.09 224 PRO A N 1
ATOM 1788 C CA . PRO A 1 224 ? 0.926 -25.607 -19.763 1.00 37.09 224 PRO A CA 1
ATOM 1789 C C . PRO A 1 224 ? -0.482 -26.032 -20.181 1.00 37.09 224 PRO A C 1
ATOM 1791 O O . PRO A 1 224 ? -1.228 -26.603 -19.383 1.00 37.09 224 PRO A O 1
ATOM 1794 N N . SER A 1 225 ? -0.862 -25.672 -21.401 1.00 38.88 225 SER A N 1
ATOM 1795 C CA . SER A 1 225 ? -2.022 -26.238 -22.073 1.00 38.88 225 SER A CA 1
ATOM 1796 C C . SER A 1 225 ? -1.865 -27.758 -22.047 1.00 38.88 225 SER A C 1
ATOM 1798 O O . SER A 1 225 ? -0.906 -28.275 -22.618 1.00 38.88 225 SER A O 1
ATOM 1800 N N . THR A 1 226 ? -2.736 -28.448 -21.318 1.00 42.94 226 THR A N 1
ATOM 1801 C CA . THR A 1 226 ? -2.944 -29.893 -21.473 1.00 42.94 226 THR A CA 1
ATOM 1802 C C . THR A 1 226 ? -3.935 -30.126 -22.589 1.00 42.94 226 THR A C 1
ATOM 1804 O O . THR A 1 226 ? -4.979 -29.432 -22.544 1.00 42.94 226 THR A O 1
#

Secondary structure (DSSP, 8-state):
-PPPHHHHHHHHHHHHTT--PPPP-HHHHHHHHHS-BTTBSPPHHHHHHHHHHHHHS-HHHHTTTTS--SHHHHHHHHHHHHHHHHHHHHHHHHHHHH---PPPPEEEE-GGG-EEEET---STT-SEEEETTEEEE-S--SSHHHHHHHHHHHHHHHHHHHHHTTHHHHHHHHHHHHHHHTT--TTTT-HHHHHHHHHHHHHHH-TTSPPGGGSPPSTTS-----

pLDDT: mean 82.33, std 14.81, range [33.59, 97.31]